Protein AF-A0A6G1REJ4-F1 (afdb_monomer_lite)

Structure (mmCIF, N/CA/C/O backbone):
data_AF-A0A6G1REJ4-F1
#
_entry.id   AF-A0A6G1REJ4-F1
#
loop_
_atom_site.group_PDB
_atom_site.id
_atom_site.type_symbol
_atom_site.label_atom_id
_atom_site.label_alt_id
_atom_site.label_comp_id
_atom_site.label_asym_id
_atom_site.label_entity_id
_atom_site.label_seq_id
_atom_site.pdbx_PDB_ins_code
_atom_site.Cartn_x
_atom_site.Cartn_y
_atom_site.Cartn_z
_atom_site.occupancy
_atom_site.B_iso_or_equiv
_atom_site.auth_seq_id
_atom_site.auth_comp_id
_atom_site.auth_asym_id
_atom_site.auth_atom_id
_atom_site.pdbx_PDB_model_num
ATOM 1 N N . LEU A 1 1 ? -10.926 3.230 16.378 1.00 84.06 1 LEU A N 1
ATOM 2 C CA . LEU A 1 1 ? -10.666 2.807 17.772 1.00 84.06 1 LEU A CA 1
ATOM 3 C C . LEU A 1 1 ? -11.495 1.558 18.041 1.00 84.06 1 LEU A C 1
ATOM 5 O O . LEU A 1 1 ? -12.652 1.562 17.626 1.00 84.06 1 LEU A O 1
ATOM 9 N N . PRO A 1 2 ? -10.923 0.491 18.623 1.00 91.56 2 PRO A N 1
ATOM 10 C CA . PRO A 1 2 ? -11.669 -0.734 18.899 1.00 91.56 2 PRO A CA 1
ATOM 11 C C . PRO A 1 2 ? -12.719 -0.486 19.991 1.00 91.56 2 PRO A C 1
ATOM 13 O O . PRO A 1 2 ? -12.411 0.096 21.028 1.00 91.56 2 PRO A O 1
ATOM 16 N N . VAL A 1 3 ? -13.958 -0.911 19.737 1.00 94.00 3 VAL A N 1
ATOM 17 C CA . VAL A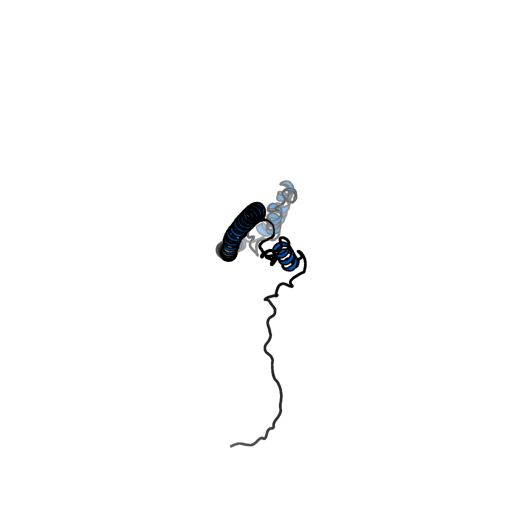 1 3 ? -15.041 -0.947 20.730 1.00 94.00 3 VAL A CA 1
ATOM 18 C C . VAL A 1 3 ? -15.209 -2.405 21.152 1.00 94.00 3 VAL A C 1
ATOM 20 O O . VAL A 1 3 ? -15.411 -3.224 20.253 1.00 94.00 3 VAL A O 1
ATOM 23 N N . PRO A 1 4 ? -15.145 -2.735 22.455 1.00 95.62 4 PRO A N 1
ATOM 24 C CA . PRO A 1 4 ? -15.314 -4.107 22.920 1.00 95.62 4 PRO A CA 1
ATOM 25 C C . PRO A 1 4 ? -16.633 -4.719 22.446 1.00 95.62 4 PRO A C 1
ATOM 27 O O . PRO A 1 4 ? -17.683 -4.064 22.458 1.00 95.62 4 PRO A O 1
ATOM 30 N N . SER A 1 5 ? -16.585 -5.990 22.069 1.00 93.44 5 SER A N 1
ATOM 31 C CA . SER A 1 5 ? -17.724 -6.744 21.544 1.00 93.44 5 SER A CA 1
ATOM 32 C C . SER A 1 5 ? -18.918 -6.800 22.508 1.00 93.44 5 SER A C 1
ATOM 34 O O . SER A 1 5 ? -20.067 -6.670 22.077 1.00 93.44 5 SER A O 1
ATOM 36 N N . THR A 1 6 ? -18.656 -6.892 23.813 1.00 95.12 6 THR A N 1
ATOM 37 C CA . THR A 1 6 ? -19.670 -6.979 24.879 1.00 95.12 6 THR A CA 1
ATOM 38 C C . THR A 1 6 ? -19.969 -5.639 25.562 1.00 95.12 6 THR A C 1
ATOM 40 O O . THR A 1 6 ? -20.675 -5.599 26.563 1.00 95.12 6 THR A O 1
ATOM 43 N N . CYS A 1 7 ? -19.468 -4.518 25.030 1.00 94.19 7 CYS A N 1
ATOM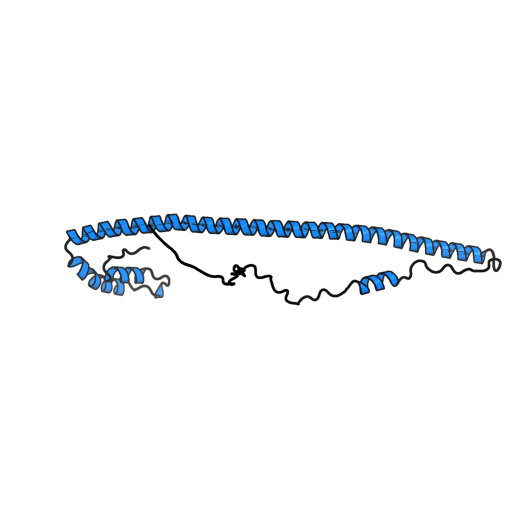 44 C CA . CYS A 1 7 ? -19.843 -3.184 25.512 1.00 94.19 7 CYS A CA 1
ATOM 45 C C . CYS A 1 7 ? -21.364 -2.953 25.331 1.00 94.19 7 CYS A C 1
ATOM 47 O O . CYS A 1 7 ? -21.893 -3.365 24.300 1.00 94.19 7 CYS A O 1
ATOM 49 N N . PRO A 1 8 ? -22.093 -2.305 26.259 1.00 95.75 8 PRO A N 1
ATOM 50 C CA . PRO A 1 8 ? -23.528 -2.061 26.086 1.00 95.75 8 PRO A CA 1
ATOM 51 C C . PRO A 1 8 ? -23.835 -1.274 24.807 1.00 95.75 8 PRO A C 1
ATOM 53 O O . PRO A 1 8 ? -23.131 -0.318 24.461 1.00 95.75 8 PRO A O 1
ATOM 56 N N . ASP A 1 9 ? -24.885 -1.670 24.088 1.00 94.81 9 ASP A N 1
ATOM 57 C CA . ASP A 1 9 ? -25.121 -1.195 22.721 1.00 94.81 9 ASP A CA 1
ATOM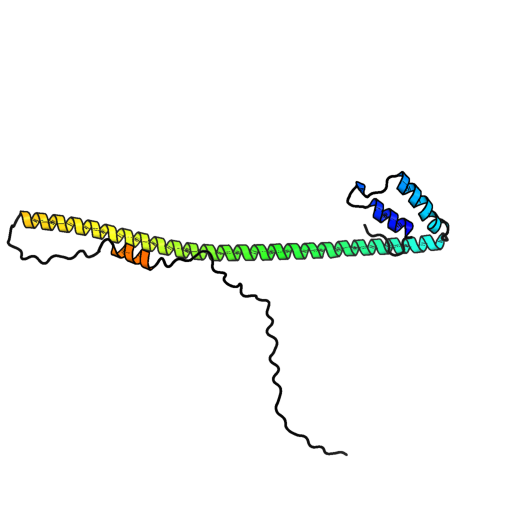 58 C C . ASP A 1 9 ? -25.377 0.314 22.637 1.00 94.81 9 ASP A C 1
ATOM 60 O O . ASP A 1 9 ? -24.900 0.952 21.695 1.00 94.81 9 ASP A O 1
ATOM 64 N N . GLY A 1 10 ? -26.015 0.915 23.649 1.00 95.12 10 GLY A N 1
ATOM 65 C CA . GLY A 1 10 ? -26.177 2.370 23.737 1.00 95.12 10 GLY A CA 1
ATOM 66 C C . GLY A 1 10 ? -24.836 3.114 23.682 1.00 95.12 10 GLY A C 1
ATOM 67 O O . GLY A 1 10 ? -24.656 4.032 22.875 1.00 95.12 10 GLY A O 1
ATOM 68 N N . PHE A 1 11 ? -23.840 2.651 24.446 1.00 95.75 11 PHE A N 1
ATOM 69 C CA . PHE A 1 11 ? -22.482 3.202 24.411 1.00 95.75 11 PHE A CA 1
ATOM 70 C C . PHE A 1 11 ? -21.760 2.882 23.097 1.00 95.75 11 PHE A C 1
ATOM 72 O O . PHE A 1 11 ? -21.087 3.760 22.548 1.00 95.75 11 PHE A O 1
ATOM 79 N N . LYS A 1 12 ? -21.922 1.670 22.538 1.00 95.62 12 LYS A N 1
ATOM 80 C CA . LYS A 1 12 ? -21.346 1.327 21.224 1.00 95.62 12 LYS A CA 1
ATOM 81 C C . LYS A 1 12 ? -21.839 2.273 20.128 1.00 95.62 12 LYS A C 1
ATOM 83 O O . LYS A 1 12 ? -21.042 2.744 19.313 1.00 95.62 12 LYS A O 1
ATOM 88 N N . ILE A 1 13 ? -23.144 2.539 20.086 1.00 95.62 13 ILE A N 1
ATOM 89 C CA . ILE A 1 13 ? -23.772 3.421 19.098 1.00 95.62 13 ILE A CA 1
ATOM 90 C C . ILE A 1 13 ? -23.280 4.855 19.293 1.00 95.62 13 ILE A C 1
ATOM 92 O O . ILE A 1 13 ? -22.847 5.481 18.322 1.00 95.62 13 ILE A O 1
ATOM 96 N N . LEU A 1 14 ? -23.267 5.351 20.534 1.00 96.38 14 LEU A N 1
ATOM 97 C CA . LEU A 1 14 ? -22.803 6.704 20.837 1.00 96.38 14 LEU A CA 1
ATOM 98 C C . LEU A 1 14 ? -21.336 6.917 20.426 1.00 96.38 14 LEU A C 1
ATOM 100 O O . LEU A 1 14 ? -21.009 7.919 19.785 1.00 96.38 14 LEU A O 1
ATOM 104 N N . MET A 1 15 ? -20.450 5.957 20.707 1.00 95.88 15 MET A N 1
ATOM 105 C CA . MET A 1 15 ? -19.052 6.009 20.258 1.00 95.88 15 MET A CA 1
ATOM 106 C C . MET A 1 15 ? -18.944 6.025 18.726 1.00 95.88 15 MET A C 1
ATOM 108 O O . MET A 1 15 ? -18.243 6.858 18.152 1.00 95.88 15 MET A O 1
ATOM 112 N N . LYS A 1 16 ? -19.699 5.166 18.029 1.00 94.62 16 LYS A N 1
ATOM 113 C CA . LYS A 1 16 ? -19.716 5.133 16.554 1.00 94.62 16 LYS A CA 1
ATOM 114 C C . LYS A 1 16 ? -20.226 6.440 15.935 1.00 94.62 16 LYS A C 1
ATOM 116 O O . LYS A 1 16 ? -19.750 6.836 14.870 1.00 94.62 16 LYS A O 1
ATOM 121 N N . GLN A 1 17 ? -21.188 7.108 16.569 1.00 95.81 17 GLN A N 1
ATOM 122 C CA . GLN A 1 17 ? -21.718 8.396 16.113 1.00 95.81 17 GLN A CA 1
ATOM 123 C C . GLN A 1 17 ? -20.745 9.553 16.386 1.00 95.81 17 GLN A C 1
ATOM 125 O O . GLN A 1 17 ? -20.554 10.420 15.533 1.00 95.81 17 GLN A O 1
ATOM 130 N N . THR A 1 18 ? -20.076 9.559 17.539 1.00 96.69 18 THR A N 1
ATOM 131 C CA . THR A 1 18 ? -19.109 10.613 17.898 1.00 96.69 18 THR A CA 1
ATOM 132 C C . THR A 1 18 ? -17.800 10.513 17.108 1.00 96.69 18 THR A C 1
ATOM 134 O O . THR A 1 18 ? -17.166 11.535 16.840 1.00 96.69 18 THR A O 1
ATOM 137 N N . TRP A 1 19 ? -17.428 9.317 16.642 1.00 96.50 19 TRP A N 1
ATOM 138 C CA . TRP A 1 19 ? -16.233 9.082 15.817 1.00 96.50 19 TRP A CA 1
ATOM 139 C C . TRP A 1 19 ? -16.467 9.128 14.300 1.00 96.50 19 TRP A C 1
ATOM 141 O O . TRP A 1 19 ? -15.599 8.712 13.532 1.00 96.50 19 TRP A O 1
ATOM 151 N N . GLN A 1 20 ? -17.604 9.647 13.828 1.00 96.44 20 GLN A N 1
ATOM 152 C CA . GLN A 1 20 ? -17.848 9.808 12.390 1.00 96.44 20 GLN A CA 1
ATOM 153 C C . GLN A 1 20 ? -16.759 10.665 11.721 1.00 96.44 20 GLN A C 1
ATOM 155 O O . GLN A 1 20 ? -16.417 11.751 12.201 1.00 96.44 20 GLN A O 1
ATOM 160 N N . SER A 1 21 ? -16.231 10.218 10.575 1.00 95.94 21 SER A N 1
ATOM 161 C CA . SER A 1 21 ? -15.171 10.942 9.850 1.00 95.94 21 SER A CA 1
ATOM 162 C C . SER A 1 21 ? -15.633 12.320 9.373 1.00 95.94 21 SER A C 1
ATOM 164 O O . SER A 1 21 ? -14.865 13.276 9.408 1.00 95.94 21 SER A O 1
ATOM 166 N N . LYS A 1 22 ? -16.903 12.440 8.960 1.00 96.69 22 LYS A N 1
ATOM 167 C CA . LYS A 1 22 ? -17.511 13.708 8.536 1.00 96.69 22 LYS A CA 1
ATOM 168 C C . LYS A 1 22 ? -18.024 14.469 9.769 1.00 96.69 22 LYS A C 1
ATOM 170 O O . LYS A 1 22 ? -18.943 13.963 10.412 1.00 96.69 22 LYS A O 1
ATOM 175 N N . PRO A 1 23 ? -17.524 15.685 10.072 1.00 97.06 23 PRO A N 1
ATOM 176 C CA . PRO A 1 23 ? -17.918 16.425 11.277 1.00 97.06 23 PRO A CA 1
ATOM 177 C C . PRO A 1 23 ? -19.427 16.656 11.400 1.00 97.06 23 PRO A C 1
ATOM 179 O O . PRO A 1 23 ? -19.988 16.486 12.473 1.00 97.06 23 PRO A O 1
ATOM 182 N N . ARG A 1 24 ? -20.103 16.941 10.280 1.00 96.69 24 ARG A N 1
ATOM 183 C CA . ARG A 1 24 ? -21.559 17.166 10.220 1.00 96.69 24 ARG A CA 1
ATOM 184 C C . ARG A 1 24 ? -22.423 15.962 10.618 1.00 96.69 24 ARG A C 1
ATOM 186 O O . ARG A 1 24 ? -23.605 16.131 10.867 1.00 96.69 24 ARG A O 1
ATOM 193 N N . ASN A 1 25 ? -21.852 14.755 10.618 1.00 97.00 25 ASN A N 1
ATOM 194 C CA . ASN A 1 25 ? -22.560 13.528 10.987 1.00 97.00 25 ASN A CA 1
ATOM 195 C C . ASN A 1 25 ? -22.421 13.209 12.485 1.00 97.00 25 ASN A C 1
ATOM 197 O O . ASN A 1 25 ? -22.988 12.221 12.948 1.00 97.00 25 ASN A O 1
ATOM 201 N N . ARG A 1 26 ? -21.624 13.984 13.228 1.00 98.06 26 ARG A N 1
ATOM 202 C CA . ARG A 1 26 ? -21.450 13.800 14.669 1.00 98.06 26 ARG A CA 1
ATOM 203 C C . ARG A 1 26 ? -22.627 14.443 15.407 1.00 98.06 26 ARG A C 1
ATOM 205 O O . ARG A 1 26 ? -23.086 15.505 14.983 1.00 98.06 26 ARG A O 1
ATOM 212 N N . PRO A 1 27 ? -23.111 13.835 16.500 1.00 97.44 27 PRO A N 1
ATOM 213 C CA . PRO A 1 27 ? -24.190 14.411 17.285 1.00 97.44 27 PRO A CA 1
ATOM 214 C C . PRO A 1 27 ? -23.739 15.727 17.930 1.00 97.44 27 PRO A C 1
ATOM 216 O O . PRO A 1 27 ? -22.585 15.883 18.335 1.00 97.44 27 PRO A O 1
ATOM 219 N N . SER A 1 28 ? -24.669 16.672 18.047 1.00 97.94 28 SER A N 1
ATOM 220 C CA . SER A 1 28 ? -24.500 17.844 18.908 1.00 97.94 28 SER A CA 1
ATOM 221 C C . SER A 1 28 ? -24.389 17.423 20.376 1.00 97.94 28 SER A C 1
ATOM 223 O O . SER A 1 28 ? -24.856 16.354 20.766 1.00 97.94 28 SER A O 1
ATOM 225 N N . PHE A 1 29 ? -23.841 18.292 21.225 1.00 97.94 29 PHE A N 1
ATOM 226 C CA . PHE A 1 29 ? -23.704 17.995 22.654 1.00 97.94 29 PHE A CA 1
ATOM 227 C C . PHE A 1 29 ? -25.048 17.671 23.330 1.00 97.94 29 PHE A C 1
ATOM 229 O O . PHE A 1 29 ? -25.133 16.733 24.117 1.00 97.94 29 PHE A O 1
ATOM 236 N N . ARG A 1 30 ? -26.126 18.372 22.949 1.00 97.94 30 ARG A N 1
ATOM 237 C CA . ARG A 1 30 ? -27.487 18.083 23.430 1.00 97.94 30 ARG A CA 1
ATOM 238 C C . ARG A 1 30 ? -27.936 16.660 23.080 1.00 97.94 30 ARG A C 1
ATOM 240 O O . ARG A 1 30 ? -28.522 15.987 23.919 1.00 97.94 30 ARG A O 1
ATOM 247 N N . GLN A 1 31 ? -27.656 16.201 21.860 1.00 97.62 31 GLN A N 1
ATOM 248 C CA . GLN A 1 31 ? -27.966 14.830 21.435 1.00 97.62 31 GLN A CA 1
ATOM 249 C C . GLN A 1 31 ? -27.099 13.803 22.175 1.00 97.62 31 GLN A C 1
ATOM 251 O O . GLN A 1 31 ? -27.609 12.767 22.586 1.00 97.62 31 GLN A O 1
ATOM 256 N N . THR A 1 32 ? -25.817 14.109 22.400 1.00 97.69 32 THR A N 1
ATOM 257 C CA . THR A 1 32 ? -24.912 13.268 23.197 1.00 97.69 32 THR A CA 1
ATOM 258 C C . THR A 1 32 ? -25.440 13.056 24.613 1.00 97.69 32 THR A C 1
ATOM 260 O O . THR A 1 32 ? -25.480 11.915 25.059 1.00 97.69 32 THR A O 1
ATOM 263 N N . LEU A 1 33 ? -25.882 14.117 25.299 1.00 97.56 33 LEU A N 1
ATOM 264 C CA . LEU A 1 33 ? -26.466 14.007 26.642 1.00 97.56 33 LEU A CA 1
ATOM 265 C C . LEU A 1 33 ? -27.720 13.128 26.644 1.00 97.56 33 LEU A C 1
ATOM 267 O O . LEU A 1 33 ? -27.816 12.210 27.446 1.00 97.56 33 LEU A O 1
ATOM 271 N N . MET A 1 34 ? -28.631 13.344 25.689 1.00 96.75 34 MET A N 1
ATOM 272 C CA . MET A 1 34 ? -29.852 12.542 25.568 1.00 96.75 34 MET A CA 1
ATOM 273 C C . MET A 1 34 ? -29.555 11.049 25.368 1.00 96.75 34 MET A C 1
ATOM 275 O O . MET A 1 34 ? -30.185 10.199 25.989 1.00 96.75 34 MET A O 1
ATOM 279 N N . HIS A 1 35 ? -28.588 10.716 24.509 1.00 96.44 35 HIS A N 1
ATOM 280 C CA . HIS A 1 35 ? -28.174 9.326 24.306 1.00 96.44 35 HIS A CA 1
ATOM 281 C C . HIS A 1 35 ? -27.507 8.741 25.553 1.00 96.44 35 HIS A C 1
ATOM 283 O O . HIS A 1 35 ? -27.674 7.555 25.823 1.00 96.44 35 HIS A O 1
ATOM 289 N N . LEU A 1 36 ? -26.751 9.554 26.295 1.00 96.75 36 LEU A N 1
ATOM 290 C CA . LEU A 1 36 ? -26.066 9.126 27.509 1.00 96.75 36 LEU A CA 1
ATOM 291 C C . LEU A 1 36 ? -27.065 8.811 28.625 1.00 96.75 36 LEU A C 1
ATOM 293 O O . LEU A 1 36 ? -26.921 7.765 29.249 1.00 96.75 36 LEU A O 1
ATOM 297 N N . ASP A 1 37 ? -28.104 9.629 28.810 1.00 95.56 37 ASP A N 1
ATOM 298 C CA . ASP A 1 37 ? -29.182 9.350 29.770 1.00 95.56 37 ASP A CA 1
ATOM 299 C C . ASP A 1 37 ? -29.826 7.987 29.491 1.00 95.56 37 ASP A C 1
ATOM 301 O O . ASP A 1 37 ? -29.907 7.146 30.385 1.00 95.56 37 ASP A O 1
ATOM 305 N N . ILE A 1 38 ? -30.188 7.725 28.229 1.00 95.31 38 ILE A N 1
ATOM 306 C CA . ILE A 1 38 ? -30.797 6.452 27.817 1.00 95.31 38 ILE A CA 1
ATOM 307 C C . ILE A 1 38 ? -29.818 5.285 28.018 1.00 95.31 38 ILE A C 1
ATOM 309 O O . ILE A 1 38 ? -30.173 4.283 28.629 1.00 95.31 38 ILE A O 1
ATOM 313 N N . ALA A 1 39 ? -28.578 5.406 27.534 1.00 95.31 39 ALA A N 1
ATOM 314 C CA . ALA A 1 39 ? -27.585 4.331 27.603 1.00 95.31 39 ALA A CA 1
ATOM 315 C C . ALA A 1 39 ? -27.106 4.037 29.034 1.00 95.31 39 ALA A C 1
ATOM 317 O O . ALA A 1 39 ? -26.678 2.920 29.327 1.00 95.31 39 ALA A O 1
ATOM 318 N N . SER A 1 40 ? -27.146 5.031 29.926 1.00 94.50 40 SER A N 1
ATOM 319 C CA . SER A 1 40 ? -26.712 4.873 31.314 1.00 94.50 40 SER A CA 1
ATOM 320 C C . SER A 1 40 ? -27.620 3.938 32.108 1.00 94.50 40 SER A C 1
ATOM 322 O O . SER A 1 40 ? -27.122 3.261 33.005 1.00 94.50 40 SER A O 1
ATOM 324 N N . ALA A 1 41 ? -28.905 3.834 31.748 1.00 94.50 41 ALA A N 1
ATOM 325 C CA . ALA A 1 41 ? -29.873 2.986 32.436 1.00 94.50 41 ALA A CA 1
ATOM 326 C C . ALA A 1 41 ? -29.402 1.523 32.530 1.00 94.50 41 ALA A C 1
ATOM 328 O O . ALA A 1 41 ? -29.429 0.943 33.614 1.00 94.50 41 ALA A O 1
ATOM 329 N N . ASP A 1 42 ? -28.881 0.963 31.434 1.00 90.19 42 ASP A N 1
ATOM 330 C CA . ASP A 1 42 ? -28.408 -0.427 31.382 1.00 90.19 42 ASP A CA 1
ATOM 331 C C . ASP A 1 42 ? -27.200 -0.662 32.303 1.00 90.19 42 ASP A C 1
ATOM 333 O O . ASP A 1 42 ? -27.106 -1.674 33.001 1.00 90.19 42 ASP A O 1
ATOM 337 N N . VAL A 1 43 ? -26.263 0.289 32.330 1.00 93.00 43 VAL A N 1
ATOM 338 C CA . VAL A 1 43 ? -25.058 0.196 33.167 1.00 93.00 43 VAL A CA 1
ATOM 339 C C . VAL A 1 43 ? -25.401 0.390 34.639 1.00 93.00 43 VAL A C 1
ATOM 341 O O . VAL A 1 43 ? -24.881 -0.338 35.478 1.00 93.00 43 VAL A O 1
ATOM 344 N N . LEU A 1 44 ? -26.292 1.331 34.954 1.00 94.88 44 LEU A N 1
ATOM 345 C CA . LEU A 1 44 ? -26.745 1.593 36.320 1.00 94.88 44 LEU A CA 1
ATOM 346 C C . LEU A 1 44 ? -27.583 0.439 36.887 1.00 94.88 44 LEU A C 1
ATOM 348 O O . LEU A 1 44 ? -27.549 0.204 38.091 1.00 94.88 44 LEU A O 1
ATOM 352 N N . ALA A 1 45 ? -28.299 -0.299 36.035 1.00 94.56 45 ALA A N 1
ATOM 353 C CA . ALA A 1 45 ? -29.027 -1.506 36.424 1.00 94.56 45 ALA A CA 1
ATOM 354 C C . ALA A 1 45 ? -28.119 -2.738 36.609 1.00 94.56 45 ALA A C 1
ATOM 356 O O . ALA A 1 45 ? -28.547 -3.741 37.182 1.00 94.56 45 ALA A O 1
ATOM 357 N N . THR A 1 46 ? -26.872 -2.692 36.129 1.00 93.88 46 THR A N 1
ATOM 358 C CA . THR A 1 46 ? -25.939 -3.822 36.202 1.00 93.88 46 THR A CA 1
ATOM 359 C C . THR A 1 46 ? -25.241 -3.869 37.569 1.00 93.88 46 THR A C 1
ATOM 361 O O . THR A 1 46 ? -24.672 -2.861 37.993 1.00 93.88 46 THR A O 1
ATOM 364 N N . PRO A 1 47 ? -25.190 -5.030 38.255 1.00 97.25 47 PRO A N 1
ATOM 365 C CA . PRO A 1 47 ? -24.439 -5.168 39.499 1.00 97.25 47 PRO A CA 1
ATOM 366 C C . PRO A 1 47 ? -22.963 -4.799 39.332 1.00 97.25 47 PRO A C 1
ATOM 368 O O . PRO A 1 47 ? -22.317 -5.147 38.339 1.00 97.25 47 PRO A O 1
ATOM 371 N N . GLN A 1 48 ? -22.402 -4.135 40.341 1.00 96.38 48 GLN A N 1
ATOM 372 C CA . GLN A 1 48 ? -21.053 -3.575 40.275 1.00 96.38 48 GLN A CA 1
ATOM 373 C C . GLN A 1 48 ? -19.971 -4.634 39.999 1.00 96.38 48 GLN A C 1
ATOM 375 O O . GLN A 1 48 ? -19.064 -4.400 39.199 1.00 96.38 48 GLN A O 1
ATOM 380 N N . GLU A 1 49 ? -20.087 -5.822 40.597 1.00 96.56 49 GLU A N 1
ATOM 381 C CA . GLU A 1 49 ? -19.166 -6.939 40.350 1.00 96.56 49 GLU A CA 1
ATOM 382 C C . GLU A 1 49 ? -19.197 -7.399 38.885 1.00 96.56 49 GLU A C 1
ATOM 384 O O . GLU A 1 49 ? -18.150 -7.593 38.262 1.00 96.56 49 GLU A O 1
ATOM 389 N N . THR A 1 50 ? -20.394 -7.511 38.301 1.00 96.44 50 THR A N 1
ATOM 390 C CA . THR A 1 50 ? -20.584 -7.882 36.893 1.00 96.44 50 THR A CA 1
ATOM 391 C C . THR A 1 50 ? -20.008 -6.823 35.957 1.00 96.44 50 THR A C 1
ATOM 393 O O . THR A 1 50 ? -19.342 -7.164 34.974 1.00 96.44 50 THR A O 1
ATOM 396 N N . TYR A 1 51 ? -20.211 -5.541 36.276 1.00 96.25 51 TYR A N 1
ATOM 397 C CA . TYR A 1 51 ? -19.639 -4.437 35.512 1.00 96.25 51 TYR A CA 1
ATOM 398 C C . TYR A 1 51 ? -18.107 -4.478 35.524 1.00 96.25 51 TYR A C 1
ATOM 400 O O . TYR A 1 51 ? -17.486 -4.417 34.463 1.00 96.25 51 TYR A O 1
ATOM 408 N N . PHE A 1 52 ? -17.477 -4.633 36.693 1.00 97.25 52 PHE A N 1
ATOM 409 C CA . PHE A 1 52 ? -16.015 -4.679 36.780 1.00 97.25 52 PHE A CA 1
ATOM 410 C C . PHE A 1 52 ? -15.413 -5.903 36.095 1.00 97.25 52 PHE A C 1
ATOM 412 O O . PHE A 1 52 ? -14.378 -5.777 35.439 1.00 97.25 52 PHE A O 1
ATOM 419 N N . LYS A 1 53 ? -16.077 -7.061 36.180 1.00 97.19 53 LYS A N 1
ATOM 420 C CA . LYS A 1 53 ? -15.668 -8.252 35.431 1.00 97.19 53 LYS A CA 1
ATOM 421 C C . LYS A 1 53 ? -15.701 -7.995 33.921 1.00 97.19 53 LYS A C 1
ATOM 423 O O . LYS A 1 53 ? -14.696 -8.203 33.247 1.00 97.19 53 LYS A O 1
ATOM 428 N N . SER A 1 54 ? -16.809 -7.451 33.416 1.00 96.81 54 SER A N 1
ATOM 429 C CA . SER A 1 54 ? -16.954 -7.095 31.996 1.00 96.81 54 SER A CA 1
ATOM 430 C C . SER A 1 54 ? -15.915 -6.052 31.570 1.00 96.81 54 SER A C 1
ATOM 432 O O . SER A 1 54 ? -15.304 -6.164 30.511 1.00 96.81 54 SER A O 1
ATOM 434 N N . GLN A 1 55 ? -15.637 -5.061 32.422 1.00 96.81 55 GLN A N 1
ATOM 435 C CA . GLN A 1 55 ? -14.623 -4.045 32.154 1.00 96.81 55 GLN A CA 1
ATOM 436 C C . GLN A 1 55 ? -13.212 -4.643 32.045 1.00 96.81 55 GLN A C 1
ATOM 438 O O . GLN A 1 55 ? -12.431 -4.201 31.200 1.00 96.81 55 GLN A O 1
ATOM 443 N N . ALA A 1 56 ? -12.865 -5.628 32.878 1.00 97.81 56 ALA A N 1
ATOM 444 C CA . ALA A 1 56 ? -11.584 -6.322 32.777 1.00 97.81 56 ALA A CA 1
ATOM 445 C C . ALA A 1 56 ? -11.455 -7.059 31.433 1.00 97.81 56 ALA A C 1
ATOM 447 O O . ALA A 1 56 ? -10.435 -6.922 30.755 1.00 97.81 56 ALA A O 1
ATOM 448 N N . GLU A 1 57 ? -12.515 -7.749 31.002 1.00 97.69 57 GLU A N 1
ATOM 449 C CA . GLU A 1 57 ? -12.576 -8.410 29.693 1.00 97.69 57 GLU A CA 1
ATOM 450 C C . GLU A 1 57 ? -12.427 -7.403 28.540 1.00 97.69 57 GLU A C 1
ATOM 452 O O . GLU A 1 57 ? -11.632 -7.619 27.625 1.00 97.69 57 GLU A O 1
ATOM 457 N N . TRP A 1 58 ? -13.103 -6.251 28.615 1.00 97.50 58 TRP A N 1
ATOM 458 C CA . TRP A 1 58 ? -12.984 -5.178 27.621 1.00 97.50 58 TRP A CA 1
ATOM 459 C C . TRP A 1 58 ? -11.560 -4.639 27.493 1.00 97.50 58 TRP A C 1
ATOM 461 O O . TRP A 1 58 ? -11.099 -4.376 26.380 1.00 97.50 58 TRP A O 1
ATOM 471 N N . ARG A 1 59 ? -10.852 -4.459 28.616 1.00 97.75 59 ARG A N 1
ATOM 472 C CA . ARG A 1 59 ? -9.456 -3.994 28.607 1.00 97.75 59 ARG A CA 1
ATOM 473 C C . ARG A 1 59 ? -8.554 -4.984 27.880 1.00 97.75 59 ARG A C 1
ATOM 475 O O . ARG A 1 59 ? -7.731 -4.557 27.069 1.00 97.75 59 ARG A O 1
ATOM 482 N N . GLU A 1 60 ? -8.732 -6.277 28.131 1.00 97.75 60 GLU A N 1
ATOM 483 C CA . GLU A 1 60 ? -7.934 -7.314 27.478 1.00 97.75 60 GLU A CA 1
ATOM 484 C C . GLU A 1 60 ? -8.279 -7.443 25.985 1.00 97.75 60 GLU A C 1
ATOM 486 O O . GLU A 1 60 ? -7.376 -7.530 25.152 1.00 97.75 60 GLU A O 1
ATOM 491 N N . GLU A 1 61 ? -9.561 -7.350 25.612 1.00 97.69 61 GLU A N 1
ATOM 492 C CA . GLU A 1 61 ? -9.997 -7.353 24.207 1.00 97.69 61 GLU A CA 1
ATOM 493 C C . GLU A 1 61 ? -9.379 -6.182 23.425 1.00 97.69 61 GLU A C 1
ATOM 495 O O . GLU A 1 61 ? -8.798 -6.369 22.351 1.00 97.69 61 GLU A O 1
ATOM 500 N N . VAL A 1 62 ? -9.443 -4.971 23.986 1.00 96.56 62 VAL A N 1
ATOM 501 C CA . VAL A 1 62 ? -8.866 -3.763 23.380 1.00 96.56 62 VAL A CA 1
ATOM 502 C C . VAL A 1 62 ? -7.348 -3.887 23.250 1.00 96.56 62 VAL A C 1
ATOM 504 O O . VAL A 1 62 ? -6.801 -3.585 22.186 1.00 96.56 62 VAL A O 1
ATOM 507 N N . LYS A 1 63 ? -6.663 -4.377 24.290 1.00 95.81 63 LYS A N 1
ATOM 508 C CA . LYS A 1 63 ? -5.214 -4.622 24.269 1.00 95.81 63 LYS A CA 1
ATOM 509 C C . LYS A 1 63 ? -4.834 -5.613 23.167 1.00 95.81 63 LYS A C 1
ATOM 511 O O . LYS A 1 63 ? -3.960 -5.315 22.353 1.00 95.81 63 LYS A O 1
ATOM 516 N N . LYS A 1 64 ? -5.540 -6.744 23.073 1.00 95.50 64 LYS A N 1
ATOM 517 C CA . LYS A 1 64 ? -5.343 -7.749 22.019 1.00 95.50 64 LYS A CA 1
ATOM 518 C C . LYS A 1 64 ? -5.549 -7.159 20.623 1.00 95.50 64 LYS A C 1
ATOM 520 O O . LYS A 1 64 ? -4.774 -7.449 19.713 1.00 95.50 64 LYS A O 1
ATOM 525 N N . HIS A 1 65 ? -6.562 -6.313 20.438 1.00 94.25 65 HIS A N 1
ATOM 526 C CA . HIS A 1 65 ? -6.810 -5.665 19.151 1.00 94.25 65 HIS A CA 1
ATOM 527 C C . HIS A 1 65 ? -5.687 -4.687 18.768 1.00 94.25 65 HIS A C 1
ATOM 529 O O . HIS A 1 65 ? -5.314 -4.615 17.597 1.00 94.25 65 HIS A O 1
ATOM 535 N N . PHE A 1 66 ? -5.121 -3.941 19.720 1.00 92.19 66 PHE A N 1
ATOM 536 C CA . PHE A 1 66 ? -3.977 -3.069 19.439 1.00 92.19 66 PHE A CA 1
ATOM 537 C C . PHE A 1 66 ? -2.709 -3.854 19.085 1.00 92.19 66 PHE A C 1
ATOM 539 O O . PHE A 1 66 ? -2.028 -3.485 18.129 1.00 92.19 66 PHE A O 1
ATOM 546 N N . GLU A 1 67 ? -2.429 -4.967 19.765 1.00 93.12 67 GLU A N 1
ATOM 547 C CA . GLU A 1 67 ? -1.314 -5.855 19.396 1.00 93.12 67 GLU A CA 1
ATOM 548 C C . GLU A 1 67 ? -1.503 -6.477 18.002 1.00 93.12 67 GLU A C 1
ATOM 550 O O . GLU A 1 67 ? -0.556 -6.592 17.216 1.00 93.12 67 GLU A O 1
ATOM 555 N N . LYS A 1 68 ? -2.748 -6.799 17.632 1.00 91.31 68 LYS A N 1
ATOM 556 C CA . LYS A 1 68 ? -3.081 -7.219 16.268 1.00 91.31 68 LYS A CA 1
ATOM 557 C C . LYS A 1 68 ? -2.796 -6.110 15.251 1.00 91.31 68 LYS A C 1
ATOM 559 O O . LYS A 1 68 ? -2.083 -6.357 14.290 1.00 91.31 68 LYS A O 1
ATOM 564 N N . ILE A 1 69 ? -3.261 -4.880 15.487 1.00 88.12 69 ILE A N 1
ATOM 565 C CA . ILE A 1 69 ? -2.973 -3.739 14.595 1.00 88.12 69 ILE A CA 1
ATOM 566 C C . ILE A 1 69 ? -1.459 -3.528 14.451 1.00 88.12 69 ILE A C 1
ATOM 568 O O . ILE A 1 69 ? -0.972 -3.273 13.354 1.00 88.12 69 ILE A O 1
ATOM 572 N N . LYS A 1 70 ? -0.698 -3.653 15.542 1.00 86.62 70 LYS A N 1
ATOM 573 C CA . LYS A 1 70 ? 0.761 -3.496 15.539 1.00 86.62 70 LYS A CA 1
ATOM 574 C C . LYS A 1 70 ? 1.464 -4.566 14.699 1.00 86.62 70 LYS A C 1
ATOM 576 O O . LYS A 1 70 ? 2.398 -4.246 13.967 1.00 86.62 70 LYS A O 1
ATOM 581 N N . SER A 1 71 ? 1.017 -5.818 14.786 1.00 85.38 71 SER A N 1
ATOM 582 C CA . SER A 1 71 ? 1.569 -6.925 13.991 1.00 85.38 71 SER A CA 1
ATOM 583 C C . SER A 1 71 ? 1.087 -6.928 12.532 1.00 85.38 71 SER A C 1
ATOM 585 O O . SER A 1 71 ? 1.830 -7.309 11.632 1.00 85.38 71 SER A O 1
ATOM 587 N N . GLU A 1 72 ? -0.120 -6.439 12.253 1.00 84.12 72 GLU A N 1
ATOM 588 C CA . GLU A 1 72 ? -0.597 -6.221 10.882 1.00 84.12 72 GLU A CA 1
ATOM 589 C C . GLU A 1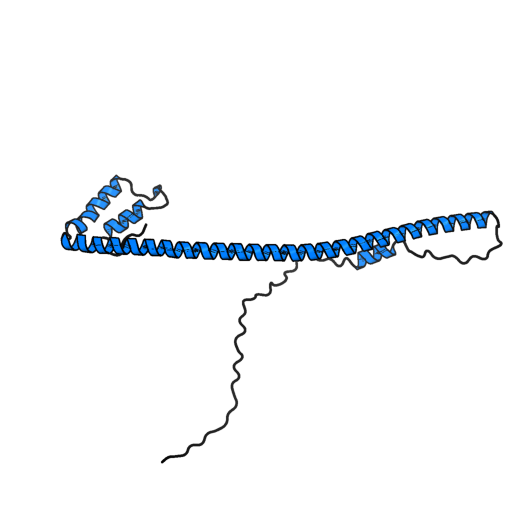 72 ? 0.084 -5.011 10.225 1.00 84.12 72 GLU A C 1
ATOM 591 O O . GLU A 1 72 ? 0.413 -5.059 9.042 1.00 84.12 72 GLU A O 1
ATOM 596 N N . GLY A 1 73 ? 0.390 -3.955 10.986 1.00 77.19 73 GLY A N 1
ATOM 597 C CA . GLY A 1 73 ? 1.148 -2.797 10.503 1.00 77.19 73 GLY A CA 1
ATOM 598 C C . GLY A 1 73 ? 2.544 -3.167 9.987 1.00 77.19 73 GLY A C 1
ATOM 599 O O . GLY A 1 73 ? 2.987 -2.640 8.968 1.00 77.19 73 GLY A O 1
ATOM 600 N N . THR A 1 74 ? 3.217 -4.136 10.616 1.00 72.94 74 THR A N 1
ATOM 601 C CA . THR A 1 74 ? 4.481 -4.688 10.097 1.00 72.94 74 THR A CA 1
ATOM 602 C C . THR A 1 74 ? 4.293 -5.540 8.840 1.00 72.94 74 THR A C 1
ATOM 604 O O . THR A 1 74 ? 5.201 -5.593 8.013 1.00 72.94 74 THR A O 1
ATOM 607 N N . CYS A 1 75 ? 3.130 -6.168 8.643 1.00 72.94 75 CYS A N 1
ATOM 608 C CA . CYS A 1 75 ? 2.802 -6.872 7.399 1.00 72.94 75 CYS A CA 1
ATOM 609 C C . CYS A 1 75 ? 2.616 -5.895 6.225 1.00 72.94 75 CYS A C 1
ATOM 611 O O . CYS A 1 75 ? 3.175 -6.119 5.152 1.00 72.94 75 CYS A O 1
ATOM 613 N N . ILE A 1 76 ? 1.915 -4.777 6.449 1.00 75.69 76 ILE A N 1
ATOM 614 C CA . ILE A 1 76 ? 1.736 -3.715 5.442 1.00 75.69 76 ILE A CA 1
ATOM 615 C C . ILE A 1 76 ? 3.097 -3.162 5.004 1.00 75.69 76 ILE A C 1
ATOM 617 O O . ILE A 1 76 ? 3.388 -3.128 3.812 1.00 75.69 76 ILE A O 1
ATOM 621 N N . HIS A 1 77 ? 3.979 -2.842 5.955 1.00 78.56 77 HIS A N 1
ATOM 622 C CA . HIS A 1 77 ? 5.320 -2.351 5.630 1.00 78.56 77 HIS A CA 1
ATOM 623 C C . HIS A 1 77 ? 6.136 -3.365 4.804 1.00 78.56 77 HIS A C 1
ATOM 625 O O . HIS A 1 77 ? 6.860 -2.978 3.887 1.00 78.56 77 HIS A O 1
ATOM 631 N N . ARG A 1 78 ? 6.026 -4.670 5.087 1.00 79.62 78 ARG A N 1
ATOM 632 C CA . ARG A 1 78 ? 6.713 -5.707 4.296 1.00 79.62 78 ARG A CA 1
ATOM 633 C C . ARG A 1 78 ? 6.209 -5.772 2.855 1.00 79.62 78 ARG A C 1
ATOM 635 O O . ARG A 1 78 ? 7.015 -5.962 1.949 1.00 79.62 78 ARG A O 1
ATOM 642 N N . LEU A 1 79 ? 4.901 -5.625 2.645 1.00 83.56 79 LEU A N 1
ATOM 643 C CA . LEU A 1 79 ? 4.315 -5.585 1.304 1.00 83.56 79 LEU A CA 1
ATOM 644 C C . LEU A 1 79 ? 4.776 -4.342 0.532 1.00 83.56 79 LEU A C 1
ATOM 646 O O . LEU A 1 79 ? 5.142 -4.463 -0.636 1.00 83.56 79 LEU A O 1
ATOM 650 N N . ASP A 1 80 ? 4.829 -3.183 1.189 1.00 89.50 80 ASP A N 1
ATOM 651 C CA . ASP A 1 80 ? 5.323 -1.942 0.582 1.00 89.50 80 ASP A CA 1
ATOM 652 C C . ASP A 1 80 ? 6.799 -2.056 0.167 1.00 89.50 80 ASP A C 1
ATOM 654 O O . ASP A 1 80 ? 7.155 -1.711 -0.962 1.00 89.50 80 ASP A O 1
ATOM 658 N N . GLU A 1 81 ? 7.656 -2.611 1.028 1.00 90.75 81 GLU A N 1
ATOM 659 C CA . GLU A 1 81 ? 9.071 -2.854 0.705 1.00 90.75 81 GLU A CA 1
ATOM 660 C C . GLU A 1 81 ? 9.244 -3.805 -0.486 1.00 90.75 81 GLU A C 1
ATOM 662 O O . GLU A 1 81 ? 10.063 -3.561 -1.375 1.00 90.75 81 GLU A O 1
ATOM 667 N N . GLU A 1 82 ? 8.439 -4.865 -0.561 1.00 92.44 82 GLU A N 1
ATOM 668 C CA . GLU A 1 82 ? 8.479 -5.815 -1.675 1.00 92.44 82 GLU A CA 1
ATOM 669 C C . GLU A 1 82 ? 8.018 -5.174 -2.997 1.00 92.44 82 GLU A C 1
ATOM 671 O O . GLU A 1 82 ? 8.617 -5.416 -4.051 1.00 92.44 82 GLU A O 1
ATOM 676 N N . LEU A 1 83 ? 7.008 -4.297 -2.962 1.00 95.50 83 LEU A N 1
ATOM 677 C CA . LEU A 1 83 ? 6.592 -3.511 -4.129 1.00 95.50 83 LEU A CA 1
ATOM 678 C C . LEU A 1 83 ? 7.697 -2.555 -4.590 1.00 95.50 83 LEU A C 1
ATOM 680 O O . LEU A 1 83 ? 7.978 -2.466 -5.789 1.00 95.50 83 LEU A O 1
ATOM 684 N N . ILE A 1 84 ? 8.363 -1.876 -3.653 1.00 95.31 84 ILE A N 1
ATOM 685 C CA . ILE A 1 84 ? 9.502 -1.000 -3.954 1.00 95.31 84 ILE A CA 1
ATOM 686 C C . ILE A 1 84 ? 10.643 -1.807 -4.583 1.00 95.31 84 ILE A C 1
ATOM 688 O O . ILE A 1 84 ? 11.219 -1.375 -5.586 1.00 95.31 84 ILE A O 1
ATOM 692 N N . ARG A 1 85 ? 10.957 -2.991 -4.041 1.00 97.06 85 ARG A N 1
ATOM 693 C CA . ARG A 1 85 ? 11.992 -3.887 -4.575 1.00 97.06 85 ARG A CA 1
ATOM 694 C C . ARG A 1 85 ? 11.690 -4.294 -6.016 1.00 97.06 85 ARG A C 1
ATOM 696 O O . ARG A 1 85 ? 12.536 -4.082 -6.887 1.00 97.06 85 ARG A O 1
ATOM 703 N N . ARG A 1 86 ? 10.474 -4.781 -6.293 1.00 97.19 86 ARG A N 1
ATOM 704 C CA . ARG A 1 86 ? 10.043 -5.130 -7.660 1.00 97.19 86 ARG A CA 1
ATOM 705 C C . ARG A 1 86 ? 10.156 -3.946 -8.608 1.00 97.19 86 ARG A C 1
ATOM 707 O O . ARG A 1 86 ? 10.689 -4.083 -9.705 1.00 97.19 86 ARG A O 1
ATOM 714 N N . ARG A 1 87 ? 9.728 -2.758 -8.172 1.00 97.06 87 ARG A N 1
ATOM 715 C CA . ARG A 1 87 ? 9.798 -1.558 -9.008 1.00 97.06 87 ARG A CA 1
ATOM 716 C C . ARG A 1 87 ? 11.235 -1.169 -9.363 1.00 97.06 87 ARG A C 1
ATOM 718 O O . ARG A 1 87 ? 11.494 -0.729 -10.483 1.00 97.06 87 ARG A O 1
ATOM 725 N N . ARG A 1 88 ? 12.176 -1.338 -8.431 1.00 98.00 88 ARG A N 1
ATOM 726 C CA . ARG A 1 88 ? 13.610 -1.108 -8.678 1.00 98.00 88 ARG A CA 1
ATOM 727 C C . ARG A 1 88 ? 14.185 -2.109 -9.679 1.00 98.00 88 ARG A C 1
ATOM 729 O O . ARG A 1 88 ? 15.002 -1.720 -10.510 1.00 98.00 88 ARG A O 1
ATOM 736 N N . GLU A 1 89 ? 13.769 -3.369 -9.613 1.00 97.88 89 GLU A N 1
ATOM 737 C CA . GLU A 1 89 ? 14.195 -4.417 -10.551 1.00 97.88 89 GLU A CA 1
ATOM 738 C C . GLU A 1 89 ? 13.662 -4.173 -11.963 1.00 97.88 89 GLU A C 1
ATOM 740 O O . GLU A 1 89 ? 14.436 -4.216 -12.917 1.00 97.88 89 GLU A O 1
ATOM 745 N N . GLU A 1 90 ? 12.384 -3.811 -12.097 1.00 97.50 90 GLU A N 1
ATOM 746 C CA . GLU A 1 90 ? 11.795 -3.396 -13.377 1.00 97.50 90 GLU A CA 1
ATOM 747 C C . GLU A 1 90 ? 12.556 -2.221 -13.999 1.00 97.50 90 GLU A C 1
ATOM 749 O O . GLU A 1 90 ? 12.861 -2.233 -15.193 1.00 97.50 90 GLU A O 1
ATOM 754 N N . LEU A 1 91 ? 12.883 -1.208 -13.189 1.00 98.12 91 LEU A N 1
ATOM 755 C CA . LEU A 1 91 ? 13.622 -0.041 -13.660 1.00 98.12 91 LEU A CA 1
ATOM 756 C C . LEU A 1 91 ? 15.024 -0.425 -14.140 1.00 98.12 91 LEU A C 1
ATOM 758 O O . LEU A 1 91 ? 15.440 0.020 -15.207 1.00 98.12 91 LEU A O 1
ATOM 762 N N . ARG A 1 92 ? 15.736 -1.266 -13.383 1.00 98.12 92 ARG A N 1
ATOM 763 C CA . ARG A 1 92 ? 17.063 -1.759 -13.772 1.00 98.12 92 ARG A CA 1
ATOM 764 C C . ARG A 1 92 ? 16.998 -2.507 -15.099 1.00 98.12 92 ARG A C 1
ATOM 766 O O . ARG A 1 92 ? 17.735 -2.176 -16.016 1.00 98.12 92 ARG A O 1
ATOM 773 N N . HIS A 1 93 ? 16.038 -3.417 -15.235 1.00 98.44 93 HIS A N 1
ATOM 774 C CA . HIS A 1 93 ? 15.840 -4.170 -16.466 1.00 98.44 93 HIS A CA 1
ATOM 775 C C . HIS A 1 93 ? 15.561 -3.261 -17.675 1.00 98.44 93 HIS A C 1
ATOM 777 O O . HIS A 1 93 ? 16.110 -3.468 -18.757 1.00 98.44 93 HIS A O 1
ATOM 783 N N . ALA A 1 94 ? 14.744 -2.219 -17.496 1.00 98.25 94 ALA A N 1
ATOM 784 C CA . ALA A 1 94 ? 14.473 -1.247 -18.552 1.00 98.25 94 ALA A CA 1
ATOM 785 C C . ALA A 1 94 ? 15.729 -0.456 -18.962 1.00 98.25 94 ALA A C 1
ATOM 787 O O . ALA A 1 94 ? 15.928 -0.196 -20.152 1.00 98.25 94 ALA A O 1
ATOM 788 N N . LEU A 1 95 ? 16.579 -0.090 -17.998 1.00 98.12 95 LEU A N 1
ATOM 789 C CA . LEU A 1 95 ? 17.846 0.593 -18.262 1.00 98.12 95 LEU A CA 1
ATOM 790 C C . LEU A 1 95 ? 18.827 -0.308 -19.017 1.00 98.12 95 LEU A C 1
ATOM 792 O O . LEU A 1 95 ? 19.389 0.143 -20.011 1.00 98.12 95 LEU A O 1
ATOM 796 N N . ASP A 1 96 ? 18.953 -1.577 -18.629 1.00 98.25 96 ASP A N 1
ATOM 797 C CA . ASP A 1 96 ? 19.820 -2.545 -19.314 1.00 98.25 96 ASP A CA 1
ATOM 798 C C . ASP A 1 96 ? 19.405 -2.724 -20.785 1.00 98.25 96 ASP A C 1
ATOM 800 O O . ASP 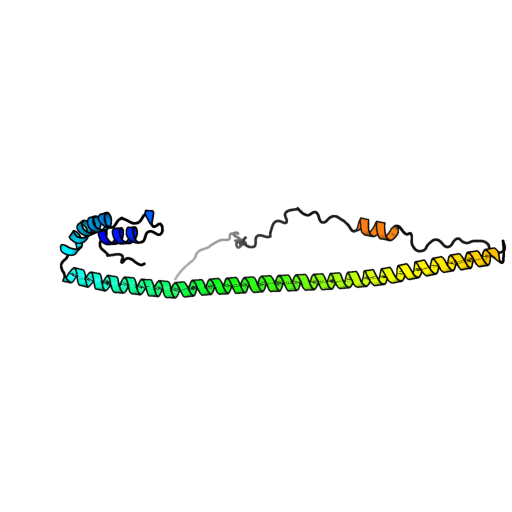A 1 96 ? 20.234 -2.731 -21.702 1.00 98.25 96 ASP A O 1
ATOM 804 N N . ILE A 1 97 ? 18.092 -2.818 -21.037 1.00 98.31 97 ILE A N 1
ATOM 805 C CA . ILE A 1 97 ? 17.546 -2.883 -22.398 1.00 98.31 97 ILE A CA 1
ATOM 806 C C . ILE A 1 97 ? 17.912 -1.618 -23.176 1.00 98.31 97 ILE A C 1
ATOM 808 O O . ILE A 1 97 ? 18.393 -1.711 -24.310 1.00 98.31 97 ILE A O 1
ATOM 812 N N . ARG A 1 98 ? 17.680 -0.440 -22.587 1.00 98.19 98 ARG A N 1
ATOM 813 C CA . ARG A 1 98 ? 17.976 0.846 -23.223 1.00 98.19 98 ARG A CA 1
ATOM 814 C C . ARG A 1 98 ? 19.456 0.957 -23.585 1.00 98.19 98 ARG A C 1
ATOM 816 O O . ARG A 1 98 ? 19.759 1.265 -24.734 1.00 98.19 98 ARG A O 1
ATOM 823 N N . GLU A 1 99 ? 20.351 0.651 -22.653 1.00 98.31 99 GLU A N 1
ATOM 824 C CA . GLU A 1 99 ? 21.799 0.702 -22.865 1.00 98.31 99 GLU A CA 1
ATOM 825 C C . GLU A 1 99 ? 22.223 -0.221 -24.019 1.00 98.31 99 GLU A C 1
ATOM 827 O O . GLU A 1 99 ? 23.018 0.147 -24.888 1.00 98.31 99 GLU A O 1
ATOM 832 N N . HIS A 1 100 ? 21.644 -1.424 -24.092 1.00 98.50 100 HIS A N 1
ATOM 833 C CA . HIS A 1 100 ? 21.915 -2.345 -25.193 1.00 98.50 100 HIS A CA 1
ATOM 834 C C . HIS A 1 100 ? 21.475 -1.795 -26.553 1.00 98.50 100 HIS A C 1
ATOM 836 O O . HIS A 1 100 ? 22.190 -1.957 -27.549 1.00 98.50 100 HIS A O 1
ATOM 842 N N . TYR A 1 101 ? 20.312 -1.143 -26.610 1.00 98.38 101 TYR A N 1
ATOM 843 C CA . TYR A 1 101 ? 19.840 -0.480 -27.824 1.00 98.38 101 TYR A CA 1
ATOM 844 C C . TYR A 1 101 ? 20.722 0.707 -28.210 1.00 98.38 101 TYR A C 1
ATOM 846 O O . TYR A 1 101 ? 21.093 0.813 -29.379 1.00 98.38 101 TYR A O 1
ATOM 854 N N . GLU A 1 102 ? 21.112 1.547 -27.254 1.00 97.88 102 GLU A N 1
ATOM 855 C CA . GLU A 1 102 ? 21.997 2.693 -27.488 1.00 97.88 102 GLU A CA 1
ATOM 856 C C . GLU A 1 102 ? 23.351 2.238 -28.046 1.00 97.88 102 GLU A C 1
ATOM 858 O O . GLU A 1 102 ? 23.784 2.739 -29.081 1.00 97.88 102 GLU A O 1
ATOM 863 N N . ARG A 1 103 ? 23.951 1.182 -27.485 1.00 98.44 103 ARG A N 1
ATOM 864 C CA . ARG A 1 103 ? 25.202 0.597 -28.001 1.00 98.44 103 ARG A CA 1
ATOM 865 C C . ARG A 1 103 ? 25.066 0.051 -29.427 1.00 98.44 103 ARG A C 1
ATOM 867 O O . ARG A 1 103 ? 26.003 0.083 -30.225 1.00 98.44 103 ARG A O 1
ATOM 874 N N . LYS A 1 104 ? 23.911 -0.525 -29.778 1.00 98.31 104 LYS A N 1
ATOM 875 C CA . LYS A 1 104 ? 23.637 -0.966 -31.160 1.00 98.31 104 LYS A CA 1
ATOM 876 C C . LYS A 1 104 ? 23.485 0.222 -32.106 1.00 98.31 104 LYS A C 1
ATOM 878 O O . LYS A 1 104 ? 24.004 0.156 -33.219 1.00 98.31 104 LYS A O 1
ATOM 883 N N . LEU A 1 105 ? 22.797 1.271 -31.666 1.00 98.31 105 LEU A N 1
ATOM 884 C CA . LEU A 1 105 ? 22.593 2.485 -32.443 1.00 98.31 105 LEU A CA 1
ATOM 885 C C . LEU A 1 105 ? 23.918 3.207 -32.702 1.00 98.31 105 LEU A C 1
ATOM 887 O O . LEU A 1 105 ? 24.197 3.565 -33.840 1.00 98.31 105 LEU A O 1
ATOM 891 N N . GLU A 1 106 ? 24.759 3.341 -31.679 1.00 98.12 106 GLU A N 1
ATOM 892 C CA . GLU A 1 106 ? 26.090 3.938 -31.784 1.00 98.12 106 GLU A CA 1
ATOM 893 C C . GLU A 1 106 ? 26.950 3.212 -32.823 1.00 98.12 106 GLU A C 1
ATOM 895 O O . GLU A 1 106 ? 27.501 3.842 -33.723 1.00 98.12 106 GLU A O 1
ATOM 900 N N . ARG A 1 107 ? 26.981 1.872 -32.788 1.00 98.06 107 ARG A N 1
ATOM 901 C CA . ARG A 1 107 ? 27.684 1.085 -33.813 1.00 98.06 107 ARG A CA 1
ATOM 902 C C . ARG A 1 107 ? 27.159 1.373 -35.216 1.00 98.06 107 ARG A C 1
ATOM 904 O O . ARG A 1 107 ? 27.955 1.603 -36.118 1.00 98.06 107 ARG A O 1
ATOM 911 N N . ALA A 1 108 ? 25.841 1.379 -35.412 1.00 97.81 108 ALA A N 1
ATOM 912 C CA . ALA A 1 108 ? 25.258 1.669 -36.722 1.00 97.81 108 ALA A CA 1
ATOM 913 C C . ALA A 1 108 ? 25.605 3.086 -37.211 1.00 97.81 108 ALA A C 1
ATOM 915 O O . ALA A 1 108 ? 25.930 3.262 -38.385 1.00 97.81 108 ALA A O 1
ATOM 916 N N . ASN A 1 109 ? 25.589 4.074 -36.313 1.00 98.00 109 ASN A N 1
ATOM 917 C CA . ASN A 1 109 ? 25.977 5.448 -36.622 1.00 98.00 109 ASN A CA 1
ATOM 918 C C . ASN A 1 109 ? 27.456 5.549 -37.014 1.00 98.00 109 ASN A C 1
ATOM 920 O O . ASN A 1 109 ? 27.770 6.227 -37.988 1.00 98.00 109 ASN A O 1
ATOM 924 N N . ASN A 1 110 ? 28.349 4.835 -36.324 1.00 98.31 110 ASN A N 1
ATOM 925 C CA . ASN A 1 110 ? 29.770 4.807 -36.675 1.00 98.31 110 ASN A CA 1
ATOM 926 C C . ASN A 1 110 ? 29.983 4.246 -38.087 1.00 98.31 110 ASN A C 1
ATOM 928 O O . ASN A 1 110 ? 30.626 4.897 -38.908 1.00 98.31 110 ASN A O 1
ATOM 932 N N . LEU A 1 111 ? 29.350 3.111 -38.419 1.00 97.94 111 LEU A N 1
ATOM 933 C CA . LEU A 1 111 ? 29.403 2.565 -39.782 1.00 97.94 111 LEU A CA 1
ATOM 934 C C . LEU A 1 111 ? 28.843 3.548 -40.824 1.00 97.94 111 LEU A C 1
ATOM 936 O O . LEU A 1 111 ? 29.383 3.663 -41.924 1.00 97.94 111 LEU A O 1
ATOM 940 N N . TYR A 1 112 ? 27.758 4.258 -40.499 1.00 97.06 112 TYR A N 1
ATOM 941 C CA . TYR A 1 112 ? 27.174 5.261 -41.392 1.00 97.06 112 TYR A CA 1
ATOM 942 C C . TYR A 1 112 ? 28.141 6.423 -41.663 1.00 97.06 112 TYR A C 1
ATOM 944 O O . TYR A 1 112 ? 28.279 6.859 -42.809 1.00 97.06 112 TYR A O 1
ATOM 952 N N . MET A 1 113 ? 28.830 6.906 -40.627 1.00 97.50 113 MET A N 1
ATOM 953 C CA . MET A 1 113 ? 29.832 7.966 -40.741 1.00 97.50 113 MET A CA 1
ATOM 954 C C . MET A 1 113 ? 31.034 7.525 -41.583 1.00 97.50 113 MET A C 1
ATOM 956 O O . MET A 1 113 ? 31.438 8.257 -42.486 1.00 97.50 113 MET A O 1
ATOM 960 N N . GLU A 1 114 ? 31.560 6.319 -41.350 1.00 97.12 114 GLU A N 1
ATOM 961 C CA . GLU A 1 114 ? 32.659 5.745 -42.141 1.00 97.12 114 GLU A CA 1
ATOM 962 C C . GLU A 1 114 ? 32.289 5.612 -43.623 1.00 97.12 114 GLU A C 1
ATOM 964 O O . GLU A 1 114 ? 33.033 6.055 -44.501 1.00 97.12 114 GLU A O 1
ATOM 969 N N . LEU A 1 115 ? 31.104 5.066 -43.915 1.00 96.31 115 LEU A N 1
ATOM 970 C CA . LEU A 1 115 ? 30.615 4.943 -45.286 1.00 96.31 115 LEU A CA 1
ATOM 971 C C . LEU A 1 115 ? 30.463 6.316 -45.948 1.00 96.31 115 LEU A C 1
ATOM 973 O O . LEU A 1 115 ? 30.877 6.497 -47.093 1.00 96.31 115 LEU A O 1
ATOM 977 N N . SER A 1 116 ? 29.895 7.287 -45.233 1.00 94.25 116 SER A N 1
ATOM 978 C CA . SER A 1 116 ? 29.713 8.650 -45.740 1.00 94.25 116 SER A CA 1
ATOM 979 C C . SER A 1 116 ? 31.051 9.310 -46.078 1.00 94.25 116 SER A C 1
ATOM 981 O O . SER A 1 116 ? 31.169 9.948 -47.124 1.00 94.25 116 SER A O 1
ATOM 983 N N . ALA A 1 117 ? 32.077 9.102 -45.246 1.00 97.25 117 ALA A N 1
ATOM 984 C CA . ALA A 1 117 ? 33.425 9.602 -45.500 1.00 97.25 117 ALA A CA 1
ATOM 985 C C . ALA A 1 117 ? 34.040 8.990 -46.772 1.00 97.25 117 ALA A C 1
ATOM 987 O O . ALA A 1 117 ? 34.573 9.720 -47.610 1.00 97.25 117 ALA A O 1
ATOM 988 N N . ILE A 1 118 ? 33.918 7.670 -46.961 1.00 96.31 118 ILE A N 1
ATOM 989 C CA . ILE A 1 118 ? 34.418 6.981 -48.164 1.00 96.31 118 ILE A CA 1
ATOM 990 C C . ILE A 1 118 ? 33.657 7.437 -49.417 1.00 96.31 118 ILE A C 1
ATOM 992 O O . ILE A 1 118 ? 34.278 7.708 -50.445 1.00 96.31 118 ILE A O 1
ATOM 996 N N . MET A 1 119 ? 32.326 7.560 -49.346 1.00 94.94 119 MET A N 1
ATOM 997 C CA . MET A 1 119 ? 31.519 8.049 -50.471 1.00 94.94 119 MET A CA 1
ATOM 998 C C . MET A 1 119 ? 31.945 9.455 -50.902 1.00 94.94 119 MET A C 1
ATOM 1000 O O . MET A 1 119 ? 32.133 9.695 -52.095 1.00 94.94 119 MET A O 1
ATOM 1004 N N . LEU A 1 120 ? 32.164 10.360 -49.943 1.00 96.00 120 LEU A N 1
ATOM 1005 C CA . LEU A 1 120 ? 32.644 11.711 -50.232 1.00 96.00 120 LEU A CA 1
ATOM 1006 C C . LEU A 1 120 ? 34.038 11.690 -50.873 1.00 96.00 120 LEU A C 1
ATOM 1008 O O . LEU A 1 120 ? 34.291 12.408 -51.841 1.00 96.00 120 LEU A O 1
ATOM 1012 N N . GLN A 1 121 ? 34.942 10.843 -50.373 1.00 95.69 121 GLN A N 1
ATOM 1013 C CA . GLN A 1 121 ? 36.283 10.701 -50.938 1.00 95.69 121 GLN A CA 1
ATOM 1014 C C . GLN A 1 121 ? 36.250 10.214 -52.397 1.00 95.69 121 GLN A C 1
ATOM 1016 O O . GLN A 1 121 ? 37.016 10.710 -53.229 1.00 95.69 121 GLN A O 1
ATOM 1021 N N . LEU A 1 122 ? 35.357 9.273 -52.724 1.00 94.00 122 LEU A N 1
ATOM 1022 C CA . LEU A 1 122 ? 35.156 8.795 -54.095 1.00 94.00 122 LEU A CA 1
ATOM 1023 C C . LEU A 1 122 ? 34.610 9.893 -55.008 1.00 94.00 122 LEU A C 1
ATOM 1025 O O . LEU A 1 122 ? 35.138 10.073 -56.102 1.00 94.00 122 LEU A O 1
ATOM 1029 N N . GLU A 1 123 ? 33.620 10.663 -54.550 1.00 92.31 123 GLU A N 1
ATOM 1030 C CA . GLU A 1 123 ? 33.045 11.765 -55.328 1.00 92.31 123 GLU A CA 1
ATOM 1031 C C . GLU A 1 123 ? 34.099 12.836 -55.658 1.00 92.31 123 GLU A C 1
ATOM 1033 O O . GLU A 1 123 ? 34.172 13.336 -56.784 1.00 92.31 123 GLU A O 1
ATOM 1038 N N . VAL A 1 124 ? 34.963 13.169 -54.693 1.00 95.50 124 VAL A N 1
ATOM 1039 C CA . VAL A 1 124 ? 36.084 14.094 -54.914 1.00 95.50 124 VAL A CA 1
ATOM 1040 C C . VAL A 1 124 ? 37.057 13.528 -55.951 1.00 95.50 124 VAL A C 1
ATOM 1042 O O . VAL A 1 124 ? 37.414 14.235 -56.896 1.00 95.50 124 VAL A O 1
ATOM 1045 N N . ARG A 1 125 ? 37.446 12.250 -55.835 1.00 93.62 125 ARG A N 1
ATOM 1046 C CA . ARG A 1 125 ? 38.336 11.609 -56.817 1.00 93.62 125 ARG A CA 1
ATOM 1047 C C . ARG A 1 125 ? 37.737 11.545 -58.217 1.00 93.62 125 ARG A C 1
ATOM 1049 O O . ARG A 1 125 ? 38.459 11.784 -59.181 1.00 93.62 125 ARG A O 1
ATOM 1056 N N . GLU A 1 126 ? 36.448 11.252 -58.341 1.00 90.94 126 GLU A N 1
ATOM 1057 C CA . GLU A 1 126 ? 35.750 11.227 -59.628 1.00 90.94 126 GLU A CA 1
ATOM 1058 C C . GLU A 1 126 ? 35.765 12.616 -60.284 1.00 90.94 126 GLU A C 1
ATOM 1060 O O . GLU A 1 126 ? 36.143 12.749 -61.449 1.00 90.94 126 GLU A O 1
ATOM 1065 N N . LYS A 1 127 ? 35.489 13.681 -59.515 1.00 92.62 127 LYS A N 1
ATOM 1066 C CA . LYS A 1 127 ? 35.594 15.069 -60.001 1.00 92.62 127 LYS A CA 1
ATOM 1067 C C . LYS A 1 127 ? 37.013 15.428 -60.447 1.00 92.62 127 LYS A C 1
ATOM 1069 O O . LYS A 1 127 ? 37.183 16.128 -61.446 1.00 92.62 127 LYS A O 1
ATOM 1074 N N . GLU A 1 128 ? 38.039 14.981 -59.727 1.00 93.06 128 GLU A N 1
ATOM 1075 C CA . GLU A 1 128 ? 39.431 15.193 -60.133 1.00 93.06 128 GLU A CA 1
ATOM 1076 C C . GLU A 1 128 ? 39.810 14.426 -61.406 1.00 93.06 128 GLU A C 1
ATOM 1078 O O . GLU A 1 128 ? 40.538 14.964 -62.242 1.00 93.06 128 GLU A O 1
ATOM 1083 N N . LEU A 1 129 ? 39.339 13.184 -61.565 1.00 88.19 129 LEU A N 1
ATOM 1084 C CA . LEU A 1 129 ? 39.563 12.383 -62.771 1.00 88.19 129 LEU A CA 1
ATOM 1085 C C . LEU A 1 129 ? 38.939 13.053 -63.995 1.00 88.19 129 LEU A C 1
ATOM 1087 O O . LEU A 1 129 ? 39.648 13.277 -64.972 1.00 88.19 129 LEU A O 1
ATOM 1091 N N . ILE A 1 130 ? 37.682 13.496 -63.896 1.00 90.56 130 ILE A N 1
ATOM 1092 C CA . ILE A 1 130 ? 36.993 14.229 -64.971 1.00 90.56 130 ILE A CA 1
ATOM 1093 C C . ILE A 1 130 ? 37.787 15.479 -65.381 1.00 90.56 130 ILE A C 1
ATOM 1095 O O . ILE A 1 130 ? 37.978 15.737 -66.569 1.00 90.56 130 ILE A O 1
ATOM 1099 N N . LYS A 1 131 ? 38.310 16.248 -64.414 1.00 91.62 131 LYS A N 1
ATOM 1100 C CA . LYS A 1 131 ? 39.153 17.423 -64.707 1.00 91.62 131 LYS A CA 1
ATOM 1101 C C . LYS A 1 131 ? 40.443 17.046 -65.444 1.00 91.62 131 LYS A C 1
ATOM 1103 O O . LYS A 1 131 ? 40.845 17.761 -66.362 1.00 91.62 131 LYS A O 1
ATOM 1108 N N . ARG A 1 132 ? 41.105 15.947 -65.056 1.00 87.69 132 ARG A N 1
ATOM 1109 C CA . ARG A 1 132 ? 42.317 15.458 -65.741 1.00 87.69 132 ARG A CA 1
ATOM 1110 C C . ARG A 1 132 ? 42.007 14.992 -67.162 1.00 87.69 132 ARG A C 1
ATOM 1112 O O . ARG A 1 132 ? 42.739 15.360 -68.075 1.00 87.69 132 ARG A O 1
ATOM 1119 N N . GLU A 1 133 ? 40.924 14.246 -67.357 1.00 83.31 133 GLU A N 1
ATOM 1120 C CA . GLU A 1 133 ? 40.476 13.788 -68.677 1.00 83.31 133 GLU A CA 1
ATOM 1121 C C . GLU A 1 133 ? 40.188 14.968 -69.614 1.00 83.31 133 GLU A C 1
ATOM 1123 O O . GLU A 1 133 ? 40.722 15.012 -70.721 1.00 83.31 133 GLU A O 1
ATOM 1128 N N . GLN A 1 134 ? 39.448 15.978 -69.143 1.00 87.06 134 GLN A N 1
ATOM 1129 C CA . GLN A 1 134 ? 39.185 17.208 -69.902 1.00 87.06 134 GLN A CA 1
ATOM 1130 C C . GLN A 1 134 ? 40.477 17.953 -70.272 1.00 87.06 134 GLN A C 1
ATOM 1132 O O . GLN A 1 134 ? 40.612 18.474 -71.381 1.00 87.06 134 GLN A O 1
ATOM 1137 N N . ALA A 1 135 ? 41.453 18.003 -69.360 1.00 87.38 135 ALA A N 1
ATOM 1138 C CA . ALA A 1 135 ? 42.743 18.633 -69.628 1.00 87.38 135 ALA A CA 1
ATOM 1139 C C . ALA A 1 135 ? 43.564 17.869 -70.683 1.00 87.38 135 ALA A C 1
ATOM 1141 O O . ALA A 1 135 ? 44.217 18.501 -71.516 1.00 87.38 135 ALA A O 1
ATOM 1142 N N . VAL A 1 136 ? 43.528 16.531 -70.672 1.00 82.00 136 VAL A N 1
ATOM 1143 C CA . VAL A 1 136 ? 44.184 15.685 -71.684 1.00 82.00 136 VAL A CA 1
ATOM 1144 C C . VAL A 1 136 ? 43.508 15.842 -73.046 1.00 82.00 136 VAL A C 1
ATOM 1146 O O . VAL A 1 136 ? 44.206 16.066 -74.032 1.00 82.00 136 VAL A O 1
ATOM 1149 N N . GLU A 1 137 ? 42.173 15.810 -73.099 1.00 79.38 137 GLU A N 1
ATOM 1150 C CA . GLU A 1 137 ? 41.391 16.018 -74.327 1.00 79.38 137 GLU A CA 1
ATOM 1151 C C . GLU A 1 137 ? 41.683 17.388 -74.961 1.00 79.38 137 GLU A C 1
ATOM 1153 O O . GLU A 1 137 ? 41.841 17.491 -76.177 1.00 79.38 137 GLU A O 1
ATOM 1158 N N . LYS A 1 138 ? 41.867 18.433 -74.141 1.00 82.62 138 LYS A N 1
ATOM 1159 C CA . LYS A 1 138 ? 42.272 19.766 -74.611 1.00 82.62 138 LYS A CA 1
ATOM 1160 C C . LYS A 1 138 ? 43.700 19.805 -75.171 1.00 82.62 138 LYS A C 1
ATOM 1162 O O . LYS A 1 138 ? 43.966 20.593 -76.075 1.00 82.62 138 LYS A O 1
ATOM 1167 N N . LYS A 1 139 ? 44.630 19.008 -74.628 1.00 80.62 139 LYS A N 1
ATOM 1168 C CA . LYS A 1 139 ? 46.033 18.967 -75.085 1.00 80.62 139 LYS A CA 1
ATOM 1169 C C . LYS A 1 139 ? 46.242 18.089 -76.322 1.00 80.62 139 LYS A C 1
ATOM 1171 O O . LYS A 1 139 ? 47.145 18.381 -77.098 1.00 80.62 139 LYS A O 1
ATOM 1176 N N . TYR A 1 140 ? 45.424 17.054 -76.512 1.00 76.44 140 TYR A N 1
ATOM 1177 C CA . TYR A 1 140 ? 45.525 16.114 -77.632 1.00 76.44 140 TYR A CA 1
ATOM 1178 C C . TYR A 1 140 ? 44.132 15.791 -78.204 1.00 76.44 140 TYR A C 1
ATOM 1180 O O . TYR A 1 140 ? 43.548 14.757 -77.863 1.00 76.44 140 TYR A O 1
ATOM 1188 N N . PRO A 1 141 ? 43.576 16.656 -79.073 1.00 72.56 141 PRO A N 1
ATOM 1189 C CA . PRO A 1 141 ? 42.262 16.428 -79.657 1.00 72.56 141 PRO A CA 1
ATOM 1190 C C . PRO A 1 141 ? 42.294 15.224 -80.613 1.00 72.56 141 PRO A C 1
ATOM 1192 O O . PRO A 1 141 ? 43.075 15.196 -81.561 1.00 72.56 141 PRO A O 1
ATOM 1195 N N . GLY A 1 142 ? 41.421 14.237 -80.389 1.00 65.81 142 GLY A N 1
ATOM 1196 C CA . GLY A 1 142 ? 41.102 13.198 -81.379 1.00 65.81 142 GLY A CA 1
ATOM 1197 C C . GLY A 1 142 ? 41.993 11.946 -81.427 1.00 65.81 142 GLY A C 1
ATOM 1198 O O . GLY A 1 142 ? 41.757 11.097 -82.282 1.00 65.81 142 GLY A O 1
ATOM 1199 N N . THR A 1 143 ? 42.971 11.768 -80.531 1.00 59.34 143 THR A N 1
ATOM 1200 C CA . THR A 1 143 ? 43.892 10.606 -80.578 1.00 59.34 143 THR A CA 1
ATOM 1201 C C . THR A 1 143 ? 43.458 9.388 -79.749 1.00 59.34 143 THR A C 1
ATOM 1203 O O . THR A 1 143 ? 44.022 8.309 -79.922 1.00 59.34 143 THR A O 1
ATOM 1206 N N . TYR A 1 144 ? 42.431 9.501 -78.898 1.00 56.88 144 TYR A N 1
ATOM 1207 C CA . TYR A 1 144 ? 41.986 8.417 -78.010 1.00 56.88 144 TYR A CA 1
ATOM 1208 C C . TYR A 1 144 ? 40.546 7.979 -78.326 1.00 56.88 144 TYR A C 1
ATOM 1210 O O . TYR A 1 144 ? 39.602 8.761 -78.199 1.00 56.88 144 TYR A O 1
ATOM 1218 N N . LYS A 1 145 ? 40.348 6.710 -78.719 1.00 54.06 145 LYS A N 1
ATOM 1219 C CA . LYS A 1 145 ? 39.007 6.113 -78.853 1.00 54.06 145 LYS A CA 1
ATOM 1220 C C . LYS A 1 145 ? 38.403 5.920 -77.456 1.00 54.06 145 LYS A C 1
ATOM 1222 O O . LYS A 1 145 ? 38.957 5.191 -76.639 1.00 54.06 145 LYS A O 1
ATOM 1227 N N . ARG A 1 146 ? 37.284 6.594 -77.176 1.00 57.66 146 ARG A N 1
ATOM 1228 C CA . ARG A 1 146 ? 36.624 6.593 -75.861 1.00 57.66 146 ARG A CA 1
ATOM 1229 C C . ARG A 1 146 ? 36.044 5.220 -75.495 1.00 57.66 146 ARG A C 1
ATOM 1231 O O . ARG A 1 146 ? 35.233 4.679 -76.242 1.00 57.66 146 ARG A O 1
ATOM 1238 N N . HIS A 1 147 ? 36.316 4.757 -74.276 1.00 55.09 147 HIS A N 1
ATOM 1239 C CA . HIS A 1 147 ? 35.368 3.940 -73.516 1.00 55.09 147 HIS A CA 1
ATOM 1240 C C . HIS A 1 147 ? 34.806 4.807 -72.384 1.00 55.09 147 HIS A C 1
ATOM 1242 O O . HIS A 1 147 ? 35.578 5.242 -71.533 1.00 55.09 147 HIS A O 1
ATOM 1248 N N . PRO A 1 148 ? 33.498 5.120 -72.367 1.00 57.41 148 PRO A N 1
ATOM 1249 C CA . PRO A 1 148 ? 32.929 5.904 -71.282 1.00 57.41 148 PRO A CA 1
ATOM 1250 C C . PRO A 1 148 ? 32.996 5.094 -69.983 1.00 57.41 148 PRO A C 1
ATOM 1252 O O . PRO A 1 148 ? 32.375 4.034 -69.874 1.00 57.41 148 PRO A O 1
ATOM 1255 N N . VAL A 1 149 ? 33.750 5.593 -69.002 1.00 55.78 149 VAL A N 1
ATOM 1256 C CA . VAL A 1 149 ? 33.717 5.076 -67.631 1.00 55.78 149 VAL A CA 1
ATOM 1257 C C . VAL A 1 149 ? 32.337 5.416 -67.073 1.00 55.78 149 VAL A C 1
ATOM 1259 O O . VAL A 1 149 ? 31.963 6.584 -66.978 1.00 55.78 149 VAL A O 1
ATOM 1262 N N . ARG A 1 150 ? 31.523 4.394 -66.793 1.00 60.47 150 ARG A N 1
ATOM 1263 C CA . ARG A 1 150 ? 30.210 4.599 -66.169 1.00 60.47 150 ARG A CA 1
ATOM 1264 C C . ARG A 1 150 ? 30.418 5.082 -64.727 1.00 60.47 150 ARG A C 1
ATOM 1266 O O . ARG A 1 150 ? 31.317 4.552 -64.073 1.00 60.47 150 ARG A O 1
ATOM 1273 N N . PRO A 1 151 ? 29.584 6.008 -64.217 1.00 58.22 151 PRO A N 1
ATOM 1274 C CA . PRO A 1 151 ? 29.626 6.397 -62.813 1.00 58.22 151 PRO A CA 1
ATOM 1275 C C . PRO A 1 151 ? 29.532 5.154 -61.928 1.00 58.22 151 PRO A C 1
ATOM 1277 O O . PRO A 1 151 ? 28.622 4.337 -62.098 1.00 58.22 151 PRO A O 1
ATOM 1280 N N . ILE A 1 152 ? 30.475 4.997 -60.999 1.00 63.41 152 ILE A N 1
ATOM 1281 C CA . ILE A 1 152 ? 30.505 3.844 -60.083 1.00 63.41 152 ILE A CA 1
ATOM 1282 C C . ILE A 1 152 ? 29.309 3.905 -59.121 1.00 63.41 152 ILE A C 1
ATOM 1284 O O . ILE A 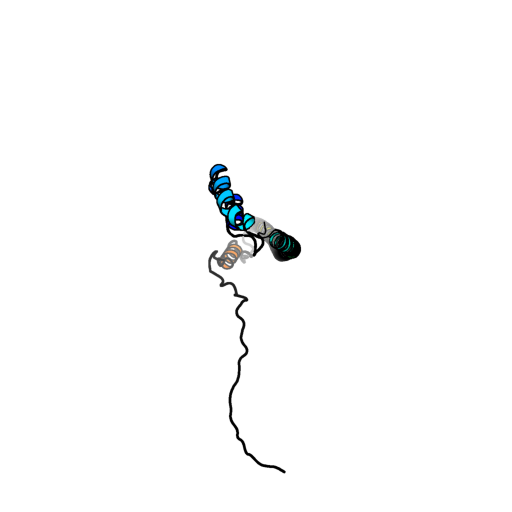1 152 ? 28.799 2.874 -58.684 1.00 63.41 152 ILE A O 1
ATOM 1288 N N . ILE A 1 153 ? 28.817 5.112 -58.825 1.00 59.62 153 ILE A N 1
ATOM 1289 C CA . ILE A 1 153 ? 27.723 5.339 -57.886 1.00 59.62 153 ILE A CA 1
ATOM 1290 C C . ILE A 1 153 ? 26.651 6.194 -58.561 1.00 59.62 153 ILE A C 1
ATOM 1292 O O . ILE A 1 153 ? 26.850 7.368 -58.856 1.00 59.62 153 ILE A O 1
ATOM 1296 N N . HIS A 1 154 ? 25.475 5.605 -58.784 1.00 67.12 154 HIS A N 1
ATOM 1297 C CA . HIS A 1 154 ? 24.291 6.384 -59.136 1.00 67.12 154 HIS A CA 1
ATOM 1298 C C . HIS A 1 154 ? 23.783 7.125 -57.885 1.00 67.12 154 HIS A C 1
ATOM 1300 O O . HIS A 1 154 ? 23.505 6.465 -56.878 1.00 67.12 154 HIS A O 1
ATOM 1306 N N . PRO A 1 155 ? 23.581 8.456 -57.942 1.00 60.44 155 PRO A N 1
ATOM 1307 C CA . PRO A 1 155 ? 23.232 9.275 -56.774 1.00 60.44 155 PRO A CA 1
ATOM 1308 C C . PRO A 1 155 ? 21.948 8.815 -56.063 1.00 60.44 155 PRO A C 1
ATOM 1310 O O . PRO A 1 155 ? 21.821 8.937 -54.850 1.00 60.44 155 PRO A O 1
ATOM 1313 N N . ASN A 1 156 ? 21.027 8.175 -56.789 1.00 62.19 156 ASN A N 1
ATOM 1314 C CA . ASN A 1 156 ? 19.728 7.759 -56.252 1.00 62.19 156 ASN A CA 1
ATOM 1315 C C . ASN A 1 156 ? 19.711 6.315 -55.710 1.00 62.19 156 ASN A C 1
ATOM 1317 O O . ASN A 1 156 ? 18.658 5.829 -55.296 1.00 62.19 156 ASN A O 1
ATOM 1321 N N . THR A 1 157 ? 20.831 5.585 -55.744 1.00 69.38 157 THR A N 1
ATOM 1322 C CA . THR A 1 157 ? 20.868 4.166 -55.337 1.00 69.38 157 THR A CA 1
ATOM 1323 C C . THR A 1 157 ? 20.712 4.005 -53.827 1.00 69.38 157 THR A C 1
ATOM 1325 O O . THR A 1 157 ? 19.930 3.167 -53.374 1.00 69.38 157 THR A O 1
ATOM 1328 N N . VAL A 1 158 ? 21.401 4.842 -53.048 1.00 62.81 158 VAL A N 1
ATOM 1329 C CA . VAL A 1 158 ? 21.323 4.825 -51.579 1.00 62.81 158 VAL A CA 1
ATOM 1330 C C . VAL A 1 158 ? 19.935 5.273 -51.118 1.00 62.81 158 VAL A C 1
ATOM 1332 O O . VAL A 1 158 ? 19.308 4.598 -50.305 1.00 62.81 158 VAL A O 1
ATOM 1335 N N . GLU A 1 159 ? 19.386 6.331 -51.719 1.00 64.31 159 GLU A N 1
ATOM 1336 C CA . GLU A 1 159 ? 18.046 6.839 -51.404 1.00 64.31 159 GLU A CA 1
ATOM 1337 C C . GLU A 1 159 ? 16.941 5.804 -51.702 1.00 64.31 159 GLU A C 1
ATOM 1339 O O . GLU A 1 159 ? 16.042 5.586 -50.884 1.00 64.31 159 GLU A O 1
ATOM 1344 N N . LYS A 1 160 ? 17.029 5.092 -52.837 1.00 69.69 160 LYS A N 1
ATOM 1345 C CA . LYS A 1 160 ? 16.107 3.990 -53.174 1.00 69.69 160 LYS A CA 1
ATOM 1346 C C . LYS A 1 160 ? 16.204 2.826 -52.183 1.00 69.69 160 LYS A C 1
ATOM 1348 O O . LYS A 1 160 ? 15.181 2.222 -51.860 1.00 69.69 160 LYS A O 1
ATOM 1353 N N . LEU A 1 161 ? 17.400 2.514 -51.678 1.00 65.81 161 LEU A N 1
ATOM 1354 C CA . LEU A 1 161 ? 17.598 1.455 -50.684 1.00 65.81 161 LEU A CA 1
ATOM 1355 C C . LEU A 1 161 ? 17.029 1.843 -49.310 1.00 65.81 161 LEU A C 1
ATOM 1357 O O . LEU A 1 161 ? 16.369 1.021 -48.672 1.00 65.81 161 LEU A O 1
ATOM 1361 N N . MET A 1 162 ? 17.216 3.096 -48.884 1.00 63.84 162 MET A N 1
ATOM 1362 C CA . MET A 1 162 ? 16.650 3.611 -47.630 1.00 63.84 162 MET A CA 1
ATOM 1363 C C . MET A 1 162 ? 15.117 3.646 -47.672 1.00 63.84 162 MET A C 1
ATOM 1365 O O . MET A 1 162 ? 14.467 3.214 -46.720 1.00 63.84 162 MET A O 1
ATOM 1369 N N . LYS A 1 163 ? 14.526 4.032 -48.811 1.00 64.06 163 LYS A N 1
ATOM 1370 C CA . LYS A 1 163 ? 13.070 3.976 -49.038 1.00 64.06 163 LYS A CA 1
ATOM 1371 C C . LYS A 1 163 ? 12.516 2.546 -49.037 1.00 64.06 163 LYS A C 1
ATOM 1373 O O . LYS A 1 163 ? 11.409 2.323 -48.560 1.00 64.06 163 LYS A O 1
ATOM 1378 N N . ARG A 1 164 ? 13.287 1.562 -49.514 1.00 62.69 164 ARG A N 1
ATOM 1379 C CA . ARG A 1 164 ? 12.886 0.143 -49.537 1.00 62.69 164 ARG A CA 1
ATOM 1380 C C . ARG A 1 164 ? 12.961 -0.533 -48.161 1.00 62.69 164 ARG A C 1
ATOM 1382 O O . ARG A 1 164 ? 12.257 -1.514 -47.940 1.00 62.69 164 ARG A O 1
ATOM 1389 N N . LYS A 1 165 ? 13.796 -0.031 -47.242 1.00 51.72 165 LYS A N 1
ATOM 1390 C CA . LYS A 1 165 ? 13.938 -0.579 -45.879 1.00 51.72 165 LYS A CA 1
ATOM 1391 C C . LYS A 1 165 ? 13.050 0.114 -44.838 1.00 51.72 165 LYS A C 1
ATOM 1393 O O . LYS A 1 165 ? 12.877 -0.415 -43.745 1.00 51.72 165 LYS A O 1
ATOM 1398 N N . GLY A 1 166 ? 12.421 1.233 -45.197 1.00 48.06 166 GLY A N 1
ATOM 1399 C CA . GLY A 1 166 ? 11.362 1.882 -44.425 1.00 48.06 166 GLY A CA 1
ATOM 1400 C C . GLY A 1 166 ? 9.997 1.213 -44.599 1.00 48.06 166 GLY A C 1
ATOM 1401 O O . GLY A 1 166 ? 9.043 1.871 -45.005 1.00 48.06 166 GLY A O 1
ATOM 1402 N N . VAL A 1 167 ? 9.869 -0.086 -44.301 1.00 43.81 167 VAL A N 1
ATOM 1403 C CA . VAL A 1 167 ? 8.535 -0.645 -44.042 1.00 43.81 167 VAL A CA 1
ATOM 1404 C C . VAL A 1 167 ? 8.102 -0.127 -42.677 1.00 43.81 167 VAL A C 1
ATOM 1406 O O . VAL A 1 167 ? 8.681 -0.455 -41.646 1.00 43.81 167 VAL A O 1
ATOM 1409 N N . SER A 1 168 ? 7.109 0.752 -42.729 1.00 39.88 168 SER A N 1
ATOM 1410 C CA . SER A 1 168 ? 6.383 1.363 -41.624 1.00 39.88 168 SER A CA 1
ATOM 1411 C C . SER A 1 168 ? 6.188 0.408 -40.435 1.00 39.88 168 SER A C 1
ATOM 1413 O O . SER A 1 168 ? 5.369 -0.509 -40.491 1.00 39.88 168 SER A O 1
ATOM 1415 N N . HIS A 1 169 ? 6.877 0.664 -39.319 1.00 43.47 169 HIS A N 1
ATOM 1416 C CA . HIS A 1 169 ? 6.310 0.321 -38.019 1.00 43.47 169 HIS A CA 1
ATOM 1417 C C . HIS A 1 169 ? 5.135 1.277 -37.798 1.00 43.47 169 HIS A C 1
ATOM 1419 O O . HIS A 1 169 ? 5.311 2.419 -37.375 1.00 43.47 169 HIS A O 1
ATOM 1425 N N . LYS A 1 170 ? 3.928 0.824 -38.150 1.00 37.31 170 LYS A N 1
ATOM 1426 C CA . LYS A 1 170 ? 2.689 1.503 -37.767 1.00 37.31 170 LYS A CA 1
ATOM 1427 C C . LYS A 1 170 ? 2.630 1.603 -36.235 1.00 37.31 170 LYS A C 1
ATOM 1429 O O . LYS A 1 170 ? 2.752 0.569 -35.573 1.00 37.31 170 LYS A O 1
ATOM 1434 N N . PRO A 1 171 ? 2.382 2.787 -35.651 1.00 44.62 171 PRO A N 1
ATOM 1435 C CA . PRO A 1 171 ? 1.940 2.872 -34.272 1.00 44.62 171 PRO A CA 1
ATOM 1436 C C . PRO A 1 171 ? 0.471 2.436 -34.251 1.00 44.62 171 PRO A C 1
ATOM 1438 O O . PRO A 1 171 ? -0.392 3.114 -34.801 1.00 44.62 171 PRO A O 1
ATOM 1441 N N . GLY A 1 172 ? 0.190 1.268 -33.679 1.00 45.75 172 GLY A N 1
ATOM 1442 C CA . GLY A 1 172 ? -1.180 0.779 -33.515 1.00 45.75 172 GLY A CA 1
ATOM 1443 C C . GLY A 1 172 ? -1.474 -0.509 -34.275 1.00 45.75 172 GLY A C 1
ATOM 1444 O O . GLY A 1 172 ? -2.176 -0.521 -35.280 1.00 45.75 172 GLY A O 1
ATOM 1445 N N . SER A 1 173 ? -1.008 -1.624 -33.729 1.00 37.72 173 SER A N 1
ATOM 1446 C CA . SER A 1 173 ? -1.726 -2.891 -33.828 1.00 37.72 173 SER A CA 1
ATOM 1447 C C . SER A 1 173 ? -1.537 -3.606 -32.502 1.00 37.72 173 SER A C 1
ATOM 1449 O O . SER A 1 173 ? -0.402 -3.843 -32.094 1.00 37.72 173 SER A O 1
ATOM 1451 N N . GLN A 1 174 ? -2.643 -3.875 -31.813 1.00 45.16 174 GLN A N 1
ATOM 1452 C CA . GLN A 1 174 ? -2.677 -4.557 -30.528 1.00 45.16 174 GLN A CA 1
ATOM 1453 C C . GLN A 1 174 ? -1.913 -5.884 -30.604 1.00 45.16 174 GLN A C 1
ATOM 1455 O O . GLN A 1 174 ? -2.422 -6.886 -31.104 1.00 45.16 174 GLN A O 1
ATOM 1460 N N . THR A 1 175 ? -0.695 -5.910 -30.076 1.00 41.16 175 THR A N 1
ATOM 1461 C CA . THR A 1 175 ? -0.077 -7.147 -29.622 1.00 41.16 175 THR A CA 1
ATOM 1462 C C . THR A 1 175 ? -0.857 -7.579 -28.392 1.00 41.16 175 THR A C 1
ATOM 1464 O O . THR A 1 175 ? -0.789 -6.949 -27.336 1.00 41.16 175 THR A O 1
ATOM 1467 N N . LYS A 1 176 ? -1.664 -8.633 -28.546 1.00 43.59 176 LYS A N 1
ATOM 1468 C CA . LYS A 1 176 ? -2.257 -9.341 -27.414 1.00 43.59 176 LYS A CA 1
ATOM 1469 C C . LYS A 1 176 ? -1.117 -9.698 -26.462 1.00 43.59 176 LYS A C 1
ATOM 1471 O O . LYS A 1 176 ? -0.237 -10.485 -26.801 1.00 43.59 176 LYS A O 1
ATOM 1476 N N . ARG A 1 177 ? -1.123 -9.039 -25.306 1.00 41.38 177 ARG A N 1
ATOM 1477 C CA . ARG A 1 177 ? -0.296 -9.338 -24.140 1.00 41.38 177 ARG A CA 1
ATOM 1478 C C . ARG A 1 177 ? -0.391 -10.849 -23.890 1.00 41.38 177 ARG A C 1
ATOM 1480 O O . ARG A 1 177 ? -1.520 -11.326 -23.767 1.00 41.38 177 ARG A O 1
ATOM 1487 N N . PRO A 1 178 ? 0.715 -11.612 -23.860 1.00 45.25 178 PRO A N 1
ATOM 1488 C CA . PRO A 1 178 ? 0.638 -12.991 -23.414 1.00 45.25 178 PRO A CA 1
ATOM 1489 C C . PRO A 1 178 ? 0.199 -12.959 -21.948 1.00 45.25 178 PRO A C 1
ATOM 1491 O O . PRO A 1 178 ? 0.877 -12.396 -21.087 1.00 45.25 178 PRO A O 1
ATOM 1494 N N . ASP A 1 179 ? -1.007 -13.456 -21.711 1.00 45.94 179 ASP A N 1
ATOM 1495 C CA . ASP A 1 179 ? -1.600 -13.579 -20.391 1.00 45.94 179 ASP A CA 1
ATOM 1496 C C . ASP A 1 179 ? -0.912 -14.748 -19.677 1.00 45.94 179 ASP A C 1
ATOM 1498 O O . ASP A 1 179 ? -1.108 -15.909 -20.030 1.00 45.94 179 ASP A O 1
ATOM 1502 N N . LEU A 1 180 ? -0.044 -14.438 -18.713 1.00 52.38 180 LEU A N 1
ATOM 1503 C CA . LEU A 1 180 ? 0.729 -15.414 -17.934 1.00 52.38 180 LEU A CA 1
ATOM 1504 C C . LEU A 1 180 ? -0.105 -16.104 -16.834 1.00 52.38 180 LEU A C 1
ATOM 1506 O O . LEU A 1 180 ? 0.458 -16.656 -15.893 1.00 52.38 180 LEU A O 1
ATOM 1510 N N . LEU A 1 181 ? -1.437 -16.087 -16.929 1.00 48.94 181 LEU A N 1
ATOM 1511 C CA . LEU A 1 181 ? -2.338 -16.671 -15.928 1.00 48.94 181 LEU A CA 1
ATOM 1512 C C . LEU A 1 181 ? -3.247 -17.787 -16.461 1.00 48.94 181 LEU A C 1
ATOM 1514 O O . LEU A 1 181 ? -4.259 -18.103 -15.837 1.00 48.94 181 LEU A O 1
ATOM 1518 N N . LYS A 1 182 ? -2.884 -18.453 -17.564 1.00 39.19 182 LYS A N 1
ATOM 1519 C CA . LYS A 1 182 ? -3.566 -19.690 -17.969 1.00 39.19 182 LYS A CA 1
ATOM 1520 C C . LYS A 1 182 ? -2.793 -20.914 -17.480 1.00 39.19 182 LYS A C 1
ATOM 1522 O O . LYS A 1 182 ? -1.852 -21.372 -18.114 1.00 39.19 182 LYS A O 1
ATOM 1527 N N . SER A 1 183 ? -3.204 -21.394 -16.308 1.00 49.62 183 SER A N 1
ATOM 1528 C CA . SER A 1 183 ? -2.868 -22.715 -15.777 1.00 49.62 183 SER A CA 1
ATOM 1529 C C . SER A 1 183 ? -3.257 -23.780 -16.808 1.00 49.62 183 SER A C 1
ATOM 1531 O O . SER A 1 183 ? -4.447 -23.967 -17.070 1.00 49.62 183 SER A O 1
ATOM 1533 N N . GLU A 1 184 ? -2.279 -24.444 -17.426 1.00 39.31 184 GLU A N 1
ATOM 1534 C CA . GLU A 1 184 ? -2.546 -25.695 -18.134 1.00 39.31 184 GLU A CA 1
ATOM 1535 C C . GLU A 1 184 ? -2.711 -26.799 -17.091 1.00 39.31 184 GLU A C 1
ATOM 1537 O O . GLU A 1 184 ? -1.769 -27.217 -16.417 1.00 39.31 184 GLU A O 1
ATOM 1542 N N . GLY A 1 185 ? -3.966 -27.214 -16.929 1.00 39.53 185 GLY A N 1
ATOM 1543 C CA . GLY A 1 185 ? -4.332 -28.420 -16.214 1.00 39.53 185 GLY A CA 1
ATOM 1544 C C . GLY A 1 185 ? -3.793 -29.658 -16.929 1.00 39.53 185 GLY A C 1
ATOM 1545 O O . GLY A 1 185 ? -3.811 -29.765 -18.151 1.00 39.53 185 GLY A O 1
ATOM 1546 N N . ILE A 1 186 ? -3.329 -30.584 -16.103 1.00 45.28 186 ILE A N 1
ATOM 1547 C CA . ILE A 1 186 ? -2.878 -31.944 -16.395 1.00 45.28 186 ILE A CA 1
ATOM 1548 C C . ILE A 1 186 ? -3.834 -32.647 -17.383 1.00 45.28 186 ILE A C 1
ATOM 1550 O O . ILE A 1 186 ? -5.038 -32.680 -17.111 1.00 45.28 186 ILE A O 1
ATOM 1554 N N . PRO A 1 187 ? -3.356 -33.290 -18.467 1.00 38.28 187 PRO A N 1
ATOM 1555 C CA . PRO A 1 187 ? -4.199 -34.199 -19.226 1.00 38.28 187 PRO A CA 1
ATOM 1556 C C . PRO A 1 187 ? -4.304 -35.537 -18.477 1.00 38.28 187 PRO A C 1
ATOM 1558 O O . PRO A 1 187 ? -3.340 -36.294 -18.379 1.00 38.28 187 PRO A O 1
ATOM 1561 N N . SER A 1 188 ? -5.494 -35.813 -17.936 1.00 36.22 188 SER A N 1
ATOM 1562 C CA . SER A 1 188 ? -5.913 -37.165 -17.554 1.00 36.22 188 SER A CA 1
ATOM 1563 C C . SER A 1 188 ? -6.113 -38.004 -18.811 1.00 36.22 188 SER A C 1
ATOM 1565 O O . SER A 1 188 ? -6.902 -37.641 -19.682 1.00 36.22 188 SER A O 1
ATOM 1567 N N . THR A 1 189 ? -5.425 -39.137 -18.885 1.00 36.03 189 THR A N 1
ATOM 1568 C CA . THR A 1 189 ? -5.701 -40.212 -19.840 1.00 36.03 189 THR A CA 1
ATOM 1569 C C . THR A 1 189 ? -6.328 -41.391 -19.095 1.00 36.03 189 THR A C 1
ATOM 1571 O O . THR A 1 189 ? -5.625 -42.141 -18.424 1.00 36.03 189 THR A O 1
ATOM 1574 N N . GLU A 1 190 ? -7.641 -41.555 -19.236 1.00 36.97 190 GLU A N 1
ATOM 1575 C CA . GLU A 1 190 ? -8.353 -42.842 -19.179 1.00 36.97 190 GLU A CA 1
ATOM 1576 C C . GLU A 1 190 ? -8.790 -43.152 -20.631 1.00 36.97 190 GLU A C 1
ATOM 1578 O O . GLU A 1 190 ? -9.007 -42.223 -21.404 1.00 36.97 190 GLU A O 1
ATOM 1583 N N . ALA A 1 191 ? -8.921 -44.373 -21.145 1.00 36.41 191 ALA A N 1
ATOM 1584 C CA . ALA A 1 191 ? -9.048 -45.699 -20.558 1.00 36.41 191 ALA A CA 1
ATOM 1585 C C . ALA A 1 191 ? -8.622 -46.759 -21.596 1.00 36.41 191 ALA A C 1
ATOM 1587 O O . ALA A 1 191 ? -8.783 -46.539 -22.797 1.00 36.41 191 ALA A O 1
ATOM 1588 N N . ALA A 1 192 ? -8.217 -47.948 -21.142 1.00 32.91 192 ALA A N 1
ATOM 1589 C CA . ALA A 1 192 ? -8.589 -49.193 -21.813 1.00 32.91 192 ALA A CA 1
ATOM 1590 C C . ALA A 1 192 ? -8.566 -50.370 -20.826 1.00 32.91 192 ALA A C 1
ATOM 1592 O O . ALA A 1 192 ? -7.639 -50.553 -20.044 1.00 32.91 192 ALA A O 1
ATOM 1593 N N . SER A 1 193 ? -9.649 -51.130 -20.895 1.00 39.94 193 SER A N 1
ATOM 1594 C CA . SER A 1 193 ? -10.069 -52.282 -20.108 1.00 39.94 193 SER A CA 1
ATOM 1595 C C . SER A 1 193 ? -9.169 -53.515 -20.221 1.00 39.94 193 SER A C 1
ATOM 1597 O O . SER A 1 193 ? -8.694 -53.812 -21.312 1.00 39.94 193 SER A O 1
ATOM 1599 N N . ASN A 1 194 ? -9.066 -54.278 -19.127 1.00 35.16 194 ASN A N 1
ATOM 1600 C CA . ASN A 1 194 ? -9.059 -55.754 -19.035 1.00 35.16 194 ASN A CA 1
ATOM 1601 C C . ASN A 1 194 ? -8.935 -56.068 -17.529 1.00 35.16 194 ASN A C 1
ATOM 1603 O O . ASN A 1 194 ? -7.984 -55.635 -16.895 1.00 35.16 194 ASN A O 1
ATOM 1607 N N . GLY A 1 195 ? -9.937 -56.603 -16.832 1.00 35.31 195 GLY A N 1
ATOM 1608 C CA . GLY A 1 195 ? -10.446 -57.969 -16.947 1.00 35.31 195 GLY A CA 1
ATOM 1609 C C . GLY A 1 195 ? -10.057 -58.726 -15.666 1.00 35.31 195 GLY A C 1
ATOM 1610 O O . GLY A 1 195 ? -8.896 -59.084 -15.500 1.00 35.31 195 GLY A O 1
ATOM 1611 N N . SER A 1 196 ? -11.000 -58.917 -14.735 1.00 43.75 196 SER A N 1
ATOM 1612 C CA . SER A 1 196 ? -10.830 -59.794 -13.558 1.00 43.75 196 SER A CA 1
ATOM 1613 C C . SER A 1 196 ? -10.654 -61.261 -13.986 1.00 43.75 196 SER A C 1
ATOM 1615 O O . SER A 1 196 ? -11.108 -61.635 -15.070 1.00 43.75 196 SER A O 1
ATOM 1617 N N . PRO A 1 197 ? -10.078 -62.122 -13.127 1.00 54.16 197 PRO A N 1
ATOM 1618 C CA . PRO A 1 197 ? -10.975 -62.915 -12.285 1.00 54.16 197 PRO A CA 1
ATOM 1619 C C . PRO A 1 197 ? -10.497 -63.162 -10.842 1.00 54.16 197 PRO A C 1
ATOM 1621 O O . PRO A 1 197 ? -9.344 -62.978 -10.465 1.00 54.16 197 PRO A O 1
ATOM 1624 N N . VAL A 1 198 ? -11.491 -63.578 -10.063 1.00 48.06 198 VAL A N 1
ATOM 1625 C CA . VAL A 1 198 ? -11.528 -64.036 -8.669 1.00 48.06 198 VAL A CA 1
ATOM 1626 C C . VAL A 1 198 ? -10.822 -65.384 -8.464 1.00 48.06 198 VAL A C 1
ATOM 1628 O O . VAL A 1 198 ? -10.856 -66.220 -9.361 1.00 48.06 198 VAL A O 1
ATOM 1631 N N . SER A 1 199 ? -10.297 -65.605 -7.247 1.00 47.19 199 SER A N 1
ATOM 1632 C CA . SER A 1 199 ? -10.251 -66.861 -6.448 1.00 47.19 199 SER A CA 1
ATOM 1633 C C . SER A 1 199 ? -8.963 -66.843 -5.612 1.00 47.19 199 SER A C 1
ATOM 1635 O O . SER A 1 199 ? -7.918 -66.497 -6.140 1.00 47.19 199 SER A O 1
ATOM 1637 N N . GLY A 1 200 ? -8.875 -67.171 -4.329 1.00 44.53 200 GLY A N 1
ATOM 1638 C CA . GLY A 1 200 ? -9.743 -67.819 -3.355 1.00 44.53 200 GLY A CA 1
ATOM 1639 C C . GLY A 1 200 ? -8.813 -68.256 -2.203 1.00 44.53 200 GLY A C 1
ATOM 1640 O O . GLY A 1 200 ? -7.673 -68.635 -2.456 1.00 44.53 200 GLY A O 1
ATOM 1641 N N . SER A 1 201 ? -9.297 -68.116 -0.970 1.00 37.53 201 SER A N 1
ATOM 1642 C CA . SER A 1 201 ? -8.776 -68.574 0.339 1.00 37.53 201 SER A CA 1
ATOM 1643 C C . SER A 1 201 ? -8.204 -70.017 0.356 1.00 37.53 201 SER A C 1
ATOM 1645 O O . SER A 1 201 ? -8.467 -70.758 -0.594 1.00 37.53 201 SER A O 1
ATOM 1647 N N . PRO A 1 202 ? -7.458 -70.468 1.395 1.00 60.62 202 PRO A N 1
ATOM 1648 C CA . PRO A 1 202 ? -7.671 -70.265 2.842 1.00 60.62 202 PRO A CA 1
ATOM 1649 C C . PRO A 1 202 ? -6.561 -69.545 3.610 1.00 60.62 202 PRO A C 1
ATOM 1651 O O . PRO A 1 202 ? -5.373 -69.685 3.251 1.00 60.62 202 PRO A O 1
#

InterPro domains:
  IPR011009 Protein kinase-like domain superfamily [SSF56112] (2-56)

Foldseek 3Di:
DDDDPPDQVLVVVLVVQCPDPDPVSHDDPVVSVVSCVVSVVVVVPDDPVRNVVVVVVRVVVVVVVVVVVVVVVVVVVVVVVVVVVVVVVVVVVVVVVVVVVVVVVVVVVVVVVVVVVVVVVVVVVVVVVVVVVVVVCVVDPPPDDDDDDDPPDDPCPVVVVVVVPPPDPDPDDDPDDPDPPDDDDDDDDDDDDDDDDDDDDD

Radius of gyration: 45.18 Å; chains: 1; bounding box: 77×90×122 Å

Secondary structure (DSSP, 8-state):
-PPPTTS-HHHHHHHHHHT-SSGGGSPPHHHHHHHHHHHHHHHHTS-HHHHHHHHHHHHHHHHHHHHHHHHHHHHHHHHHHHHHHHHHHHHHHHHHHHHHHHHHHHHHHHHHHHHHHHHHHHHHHHHHHHHHHHHHHHHSTT-S-------SS-THHHHHHHHHH-----S--------TT---------------------

Sequence (202 aa):
LPVPSTCPDGFKILMKQTWQSKPRNRPSFRQTLMHLDIASADVLATPQETYFKSQAEWREEVKKHFEKIKSEGTCIHRLDEELIRRRREELRHALDIREHYERKLERANNLYMELSAIMLQLEVREKELIKREQAVEKKYPGTYKRHPVRPIIHPNTVEKLMKRKGVSHKPGSQTKRPDLLKSEGIPSTEAASNGSPVSGSP

Organism: NCBI:txid2861861

pLDDT: mean 80.46, std 21.47, range [32.91, 98.5]